Protein AF-A0A1F2VIC3-F1 (afdb_monomer)

Sequence (214 aa):
MLVESGLTPMQALQAGTLWGAEMLTARRKQPAKPMVGLVAEGGYADLVILSANPLEDIGNTRKIERVMKGGRFVELGYTPYYASTPPGIVRPTPYIQEPEISAILPNRVTEGSPEFEMVVDGEGFLPDSVVRVDGVAVPTTFVDIRTLRAKIPARVVAQAIPDRFVLSTNPEQRVGVYGDRTVKITVFTGPPDGGLSNSVSLKVMAKWLSNDKK

Foldseek 3Di:
DVVVVPDQLVVVLCVVAVVVQQVVQVPDPDRDRRQTRDDDPNHFPWDWDFPDDCRVPVVSSVRTPWTDGRRATDDDDDDVPPDPPDDDPPPPPPAQDAKAWPDKPPLEDEQQDAWDKMKTFTARDDQQKFKAKLNHTFDWGDPDRGIIIGTDGNVSSNPFDQCPDDDQRDPDDPDDDDAKGWIWIWMADDPPHHGIYGIRIRIYHYPVVVPPDD

Structure (mmCIF, N/CA/C/O backbone):
data_AF-A0A1F2VIC3-F1
#
_entry.id   AF-A0A1F2VIC3-F1
#
loop_
_atom_site.group_PDB
_atom_site.id
_atom_site.type_symbol
_atom_site.label_atom_id
_atom_site.label_alt_id
_atom_site.label_comp_id
_atom_site.label_asym_id
_atom_site.label_entity_id
_atom_site.label_seq_id
_atom_site.pdbx_PDB_ins_code
_atom_site.Cartn_x
_atom_site.Cartn_y
_atom_site.Cartn_z
_atom_site.occupancy
_atom_site.B_iso_or_equiv
_atom_site.auth_seq_id
_atom_site.auth_comp_id
_atom_site.auth_asym_id
_atom_site.auth_atom_id
_atom_site.pdbx_PDB_model_num
ATOM 1 N N . MET A 1 1 ? 19.925 -11.711 -27.085 1.00 63.78 1 MET A N 1
ATOM 2 C CA . MET A 1 1 ? 20.081 -10.711 -28.170 1.00 63.78 1 MET A CA 1
ATOM 3 C C . MET A 1 1 ? 21.333 -9.822 -28.072 1.00 63.78 1 MET A C 1
ATOM 5 O O . MET A 1 1 ? 22.189 -9.992 -28.923 1.00 63.78 1 MET A O 1
ATOM 9 N N . LEU A 1 2 ? 21.524 -8.905 -27.104 1.00 89.50 2 LEU A N 1
ATOM 10 C CA . LEU A 1 2 ? 22.733 -8.034 -27.093 1.00 89.50 2 LEU A CA 1
ATOM 11 C C . LEU A 1 2 ? 24.021 -8.739 -26.633 1.00 89.50 2 LEU A C 1
ATOM 13 O O . LEU A 1 2 ? 25.047 -8.639 -27.298 1.00 89.50 2 LEU A O 1
ATOM 17 N N . VAL A 1 3 ? 23.963 -9.485 -25.527 1.00 92.62 3 VAL A N 1
ATOM 18 C CA . VAL A 1 3 ? 25.126 -10.240 -25.019 1.00 92.62 3 VAL A CA 1
ATOM 19 C C . VAL A 1 3 ? 25.512 -11.378 -25.966 1.00 92.62 3 VAL A C 1
ATOM 21 O O . VAL A 1 3 ? 26.688 -11.596 -26.227 1.00 92.62 3 VAL A O 1
ATOM 24 N N . GLU A 1 4 ? 24.521 -12.026 -26.585 1.00 90.12 4 GLU A N 1
ATOM 25 C CA . GLU A 1 4 ? 24.731 -12.997 -27.676 1.00 90.12 4 GLU A CA 1
ATOM 26 C C . GLU A 1 4 ? 25.449 -12.387 -28.890 1.00 90.12 4 GLU A C 1
ATOM 28 O O . GLU A 1 4 ? 26.106 -13.107 -29.632 1.00 90.12 4 GLU A O 1
ATOM 33 N N . SER A 1 5 ? 25.352 -11.066 -29.082 1.00 92.56 5 SER A N 1
ATOM 34 C CA . SER A 1 5 ? 26.051 -10.339 -30.150 1.00 92.56 5 SER A CA 1
ATOM 35 C C . SER A 1 5 ? 27.463 -9.883 -29.742 1.00 92.56 5 SER A C 1
ATOM 37 O O . SER A 1 5 ? 28.108 -9.161 -30.496 1.00 92.56 5 SER A O 1
ATOM 39 N N . GLY A 1 6 ? 27.949 -10.282 -28.558 1.00 93.38 6 GLY A N 1
ATOM 40 C CA . GLY A 1 6 ? 29.315 -10.029 -28.090 1.00 93.38 6 GLY A CA 1
ATOM 41 C C . GLY A 1 6 ? 29.481 -8.878 -27.092 1.00 93.38 6 GLY A C 1
ATOM 42 O O . GLY A 1 6 ? 30.610 -8.584 -26.705 1.00 93.38 6 GLY A O 1
ATOM 43 N N . LEU A 1 7 ? 28.400 -8.225 -26.648 1.00 95.94 7 LEU A N 1
ATOM 44 C CA . LEU A 1 7 ? 28.480 -7.214 -25.584 1.00 95.94 7 LEU A CA 1
ATOM 45 C C . LEU A 1 7 ? 28.633 -7.876 -24.210 1.00 95.94 7 LEU A C 1
ATOM 47 O O . LEU A 1 7 ? 28.029 -8.913 -23.938 1.00 95.94 7 LEU A O 1
ATOM 51 N N . THR A 1 8 ? 29.360 -7.234 -23.294 1.00 97.38 8 THR A N 1
ATOM 52 C CA . THR A 1 8 ? 29.333 -7.656 -21.886 1.00 97.38 8 THR A CA 1
ATOM 53 C C . THR A 1 8 ? 27.956 -7.379 -21.266 1.00 97.38 8 THR A C 1
ATOM 55 O O . THR A 1 8 ? 27.245 -6.475 -21.722 1.00 97.38 8 THR A O 1
ATOM 58 N N . PRO A 1 9 ? 27.561 -8.086 -20.191 1.00 96.12 9 PRO A N 1
ATOM 59 C CA . PRO A 1 9 ? 26.316 -7.791 -19.482 1.00 96.12 9 PRO A CA 1
ATOM 60 C C . PRO A 1 9 ? 26.196 -6.321 -19.051 1.00 96.12 9 PRO A C 1
ATOM 62 O O . PRO A 1 9 ? 25.148 -5.708 -19.239 1.00 96.12 9 PRO A O 1
ATOM 65 N N . MET A 1 10 ? 27.286 -5.712 -18.566 1.00 96.31 10 MET A N 1
ATOM 66 C CA . MET A 1 10 ? 27.300 -4.290 -18.201 1.00 96.31 10 MET A CA 1
ATOM 67 C C . MET A 1 10 ? 27.066 -3.379 -19.413 1.00 96.31 10 MET A C 1
ATOM 69 O O . MET A 1 10 ? 26.263 -2.453 -19.337 1.00 96.31 10 MET A O 1
ATOM 73 N N . GLN A 1 11 ? 27.713 -3.653 -20.549 1.00 95.81 11 GLN A N 1
ATOM 74 C CA . GLN A 1 11 ? 27.495 -2.881 -21.777 1.00 95.81 11 GLN A CA 1
ATOM 75 C C . GLN A 1 11 ? 26.058 -3.020 -22.284 1.00 95.81 11 GLN A C 1
ATOM 77 O O . GLN A 1 11 ? 25.471 -2.041 -22.732 1.00 95.81 11 GLN A O 1
ATOM 82 N N . ALA A 1 12 ? 25.464 -4.211 -22.179 1.00 95.88 12 ALA A N 1
ATOM 83 C CA . ALA A 1 12 ? 24.065 -4.419 -22.534 1.00 95.88 12 ALA A CA 1
ATOM 84 C C . ALA A 1 12 ? 23.117 -3.593 -21.642 1.00 95.88 12 ALA A C 1
ATOM 86 O O . ALA A 1 12 ? 22.161 -3.007 -22.149 1.00 95.88 12 ALA A O 1
ATOM 87 N N . LEU A 1 13 ? 23.408 -3.484 -20.339 1.00 94.69 13 LEU A N 1
ATOM 88 C CA . LEU A 1 13 ? 22.662 -2.611 -19.425 1.00 94.69 13 LEU A CA 1
ATOM 89 C C . LEU A 1 13 ? 22.830 -1.129 -19.789 1.00 94.69 13 LEU A C 1
ATOM 91 O O . LEU A 1 13 ? 21.838 -0.404 -19.850 1.00 94.69 13 LEU A O 1
ATOM 95 N N . GLN A 1 14 ? 24.054 -0.681 -20.087 1.00 95.00 14 GLN A N 1
ATOM 96 C CA . GLN A 1 14 ? 24.326 0.701 -20.502 1.00 95.00 14 GLN A CA 1
ATOM 97 C C . GLN A 1 14 ? 23.633 1.049 -21.825 1.00 95.00 14 GLN A C 1
ATOM 99 O O . GLN A 1 14 ? 23.048 2.125 -21.945 1.00 95.00 14 GLN A O 1
ATOM 104 N N . ALA A 1 15 ? 23.621 0.123 -22.787 1.00 94.12 15 ALA A N 1
ATOM 105 C CA . ALA A 1 15 ? 22.927 0.285 -24.060 1.00 94.12 15 ALA A CA 1
ATOM 106 C C . ALA A 1 15 ? 21.411 0.451 -23.883 1.00 94.12 15 ALA A C 1
ATOM 108 O O . ALA A 1 15 ? 20.795 1.266 -24.566 1.00 94.12 15 ALA A O 1
ATOM 109 N N . GLY A 1 16 ? 20.817 -0.297 -22.948 1.00 91.06 16 GLY A N 1
ATOM 110 C CA . GLY A 1 16 ? 19.388 -0.229 -22.636 1.00 91.06 16 GLY A CA 1
ATOM 111 C C . GLY A 1 16 ? 18.970 0.958 -21.763 1.00 91.06 16 GLY A C 1
ATOM 112 O O . GLY A 1 16 ? 17.775 1.150 -21.553 1.00 91.06 16 GLY A O 1
ATOM 113 N N . THR A 1 17 ? 19.918 1.739 -21.235 1.00 93.56 17 THR A N 1
ATOM 114 C CA . THR A 1 17 ? 19.643 2.826 -20.283 1.00 93.56 17 THR A CA 1
ATOM 115 C C . THR A 1 17 ? 20.401 4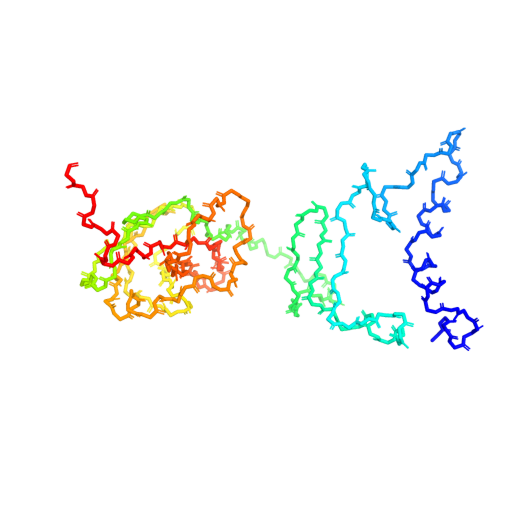.106 -20.651 1.00 93.56 17 THR A C 1
ATOM 117 O O . THR A 1 17 ? 19.846 4.992 -21.305 1.00 93.56 17 THR A O 1
ATOM 120 N N . LEU A 1 18 ? 21.671 4.200 -20.259 1.00 91.56 18 LEU A N 1
ATOM 121 C CA . LEU A 1 18 ? 22.489 5.405 -20.332 1.00 91.56 18 LEU A CA 1
ATOM 122 C C . LEU A 1 18 ? 22.742 5.883 -21.766 1.00 91.56 18 LEU A C 1
ATOM 124 O O . LEU A 1 18 ? 22.509 7.052 -22.053 1.00 91.56 18 LEU A O 1
ATOM 128 N N . TRP A 1 19 ? 23.175 5.008 -22.679 1.00 92.38 19 TRP A N 1
ATOM 129 C CA . TRP A 1 19 ? 23.586 5.435 -24.027 1.00 92.38 19 TRP A CA 1
ATOM 130 C C . TRP A 1 19 ? 22.431 6.049 -24.823 1.00 92.38 19 TRP A C 1
ATOM 132 O O . TRP A 1 19 ? 22.609 7.051 -25.517 1.00 92.38 19 TRP A O 1
ATOM 142 N N . GLY A 1 20 ? 21.226 5.487 -24.689 1.00 88.88 20 GLY A N 1
ATOM 143 C CA . GLY A 1 20 ? 20.022 6.059 -25.291 1.00 88.88 20 GLY A CA 1
ATOM 144 C C . GLY A 1 20 ? 19.684 7.431 -24.702 1.00 88.88 20 GLY A C 1
ATOM 145 O O . GLY A 1 20 ? 19.385 8.369 -25.441 1.00 88.88 20 GLY A O 1
ATOM 146 N N . ALA A 1 21 ? 19.786 7.575 -23.379 1.00 89.06 21 ALA A N 1
ATOM 147 C CA . ALA A 1 21 ? 19.533 8.841 -22.701 1.00 89.06 21 ALA A CA 1
ATOM 148 C C . ALA A 1 21 ? 20.555 9.927 -23.078 1.00 89.06 21 ALA A C 1
ATOM 150 O O . ALA A 1 21 ? 20.170 11.069 -23.336 1.00 89.06 21 ALA A O 1
ATOM 151 N N . GLU A 1 22 ? 21.836 9.571 -23.172 1.00 89.38 22 GLU A N 1
ATOM 152 C CA . GLU A 1 22 ? 22.908 10.456 -23.633 1.00 89.38 22 GLU A CA 1
ATOM 153 C C . GLU A 1 22 ? 22.685 10.899 -25.078 1.00 89.38 22 GLU A C 1
ATOM 155 O O . GLU A 1 22 ? 22.787 12.087 -25.380 1.00 89.38 22 GLU A O 1
ATOM 160 N N . MET A 1 23 ? 22.306 9.986 -25.977 1.00 88.06 23 MET A N 1
ATOM 161 C CA . MET A 1 23 ? 22.025 10.332 -27.373 1.00 88.06 23 MET A CA 1
ATOM 162 C C . MET A 1 23 ? 20.897 11.371 -27.495 1.00 88.06 23 MET A C 1
ATOM 164 O O . MET A 1 23 ? 20.966 12.267 -28.342 1.00 88.06 23 MET A O 1
ATOM 168 N N . LEU A 1 24 ? 19.875 11.289 -26.636 1.00 85.94 24 LEU A N 1
ATOM 169 C CA . LEU A 1 24 ? 18.763 12.242 -26.616 1.00 85.94 24 LEU A CA 1
ATOM 170 C C . LEU A 1 24 ? 19.179 13.636 -26.123 1.00 85.94 24 LEU A C 1
ATOM 172 O O . LEU A 1 24 ? 18.610 14.637 -26.570 1.00 85.94 24 LEU A O 1
ATOM 176 N N . THR A 1 25 ? 20.167 13.738 -25.231 1.00 81.56 25 THR A N 1
ATOM 177 C CA . THR A 1 25 ? 20.674 15.033 -24.748 1.00 81.56 25 THR A CA 1
ATOM 178 C C . THR A 1 25 ? 21.848 15.573 -25.569 1.00 81.56 25 THR A C 1
ATOM 180 O O . THR A 1 25 ? 22.063 16.787 -25.576 1.00 81.56 25 THR A O 1
ATOM 183 N N . ALA A 1 26 ? 22.541 14.725 -26.336 1.00 77.88 26 ALA A N 1
ATOM 184 C CA . ALA A 1 26 ? 23.751 15.059 -27.091 1.00 77.88 26 ALA A CA 1
ATOM 185 C C . ALA A 1 26 ? 23.560 16.116 -28.194 1.00 77.88 26 ALA A C 1
ATOM 187 O O . ALA A 1 26 ? 24.512 16.804 -28.550 1.00 77.88 26 ALA A O 1
ATOM 188 N N . ARG A 1 27 ? 22.347 16.281 -28.744 1.00 73.19 27 ARG A N 1
ATOM 189 C CA . ARG A 1 27 ? 22.066 17.281 -29.800 1.00 73.19 27 ARG A CA 1
ATOM 190 C C . ARG A 1 27 ? 21.686 18.672 -29.274 1.00 73.19 27 ARG A C 1
ATOM 192 O O . ARG A 1 27 ? 21.376 19.560 -30.068 1.00 73.19 27 ARG A O 1
ATOM 199 N N . ARG A 1 28 ? 21.658 18.883 -27.955 1.00 76.88 28 ARG A N 1
ATOM 200 C CA . ARG A 1 28 ? 21.335 20.196 -27.370 1.00 76.88 28 ARG A CA 1
ATOM 201 C C . ARG A 1 28 ? 22.525 21.155 -27.497 1.00 76.88 28 ARG A C 1
ATOM 203 O O . ARG A 1 28 ? 23.672 20.737 -27.420 1.00 76.88 28 ARG A O 1
ATOM 210 N N . LYS A 1 29 ? 22.244 22.463 -27.626 1.00 71.25 29 LYS A N 1
ATOM 211 C CA . LYS A 1 29 ? 23.264 23.539 -27.693 1.00 71.25 29 LYS A CA 1
ATOM 212 C C . LYS A 1 29 ? 24.254 23.519 -26.518 1.00 71.25 29 LYS A C 1
ATOM 214 O O . LYS A 1 29 ? 25.382 23.967 -26.675 1.00 71.25 29 LYS A O 1
ATOM 219 N N . GLN A 1 30 ? 23.820 23.022 -25.362 1.00 70.81 30 GLN A N 1
ATOM 220 C CA . GLN A 1 30 ? 24.664 22.712 -24.214 1.00 70.81 30 GLN A CA 1
ATOM 221 C C . GLN A 1 30 ? 24.384 21.255 -23.826 1.00 70.81 30 GLN A C 1
ATOM 223 O O . GLN A 1 30 ? 23.229 20.944 -23.506 1.00 70.81 30 GLN A O 1
ATOM 228 N N . PRO A 1 31 ? 25.382 20.357 -23.892 1.00 67.44 31 PRO A N 1
ATOM 229 C CA . PRO A 1 31 ? 25.203 18.984 -23.455 1.00 67.44 31 PRO A CA 1
ATOM 230 C C . PRO A 1 31 ? 24.914 18.985 -21.954 1.00 67.44 31 PRO A C 1
ATOM 232 O O . PRO A 1 31 ? 25.750 19.369 -21.139 1.00 67.44 31 PRO A O 1
ATOM 235 N N . ALA A 1 32 ? 23.691 18.599 -21.602 1.00 75.62 32 ALA A N 1
ATOM 236 C CA . ALA A 1 32 ? 23.258 18.452 -20.223 1.00 75.62 32 ALA A CA 1
ATOM 237 C C . ALA A 1 32 ? 23.345 16.979 -19.818 1.00 75.62 32 ALA A C 1
ATOM 239 O O . ALA A 1 32 ? 23.067 16.088 -20.630 1.00 75.62 32 ALA A O 1
ATOM 240 N N . LYS A 1 33 ? 23.687 16.736 -18.547 1.00 81.94 33 LYS A N 1
ATOM 241 C CA . LYS A 1 33 ? 23.614 15.407 -17.932 1.00 81.94 33 LYS A CA 1
ATOM 242 C C . LYS A 1 33 ? 22.212 14.819 -18.175 1.00 81.94 33 LYS A C 1
ATOM 244 O O . LYS A 1 33 ? 21.229 15.531 -17.942 1.00 81.94 33 LYS A O 1
ATOM 249 N N . PRO A 1 34 ? 22.091 13.569 -18.658 1.00 86.00 34 PRO A N 1
ATOM 250 C CA . PRO A 1 34 ? 20.785 12.957 -18.834 1.00 86.00 34 PRO A CA 1
ATOM 251 C C . PRO A 1 34 ? 20.053 12.869 -17.491 1.00 86.00 34 PRO A C 1
ATOM 253 O O . PRO A 1 34 ? 20.660 12.659 -16.444 1.00 86.00 34 PRO A O 1
ATOM 256 N N . MET A 1 35 ? 18.737 13.066 -17.516 1.00 88.69 35 MET A N 1
ATOM 257 C CA . MET A 1 35 ? 17.899 12.948 -16.316 1.00 88.69 35 MET A CA 1
ATOM 258 C C . MET A 1 35 ? 17.343 11.531 -16.134 1.00 88.69 35 MET A C 1
ATOM 260 O O . MET A 1 35 ? 16.748 11.246 -15.106 1.00 88.69 35 MET A O 1
ATOM 264 N N . VAL A 1 36 ? 17.514 10.645 -17.117 1.00 90.94 36 VAL A N 1
ATOM 265 C CA . VAL A 1 36 ? 17.012 9.260 -17.121 1.00 90.94 36 VAL A CA 1
ATOM 266 C C . VAL A 1 36 ? 18.113 8.303 -17.554 1.00 90.94 36 VAL A C 1
ATOM 268 O O . VAL A 1 36 ? 19.081 8.723 -18.180 1.00 90.94 36 VAL A O 1
ATOM 271 N N . GLY A 1 37 ? 17.957 7.014 -17.254 1.00 90.00 37 GLY A N 1
ATOM 272 C CA . GLY A 1 37 ? 18.913 5.988 -17.681 1.00 90.00 37 GLY A CA 1
ATOM 273 C C . GLY A 1 37 ? 20.213 5.958 -16.871 1.00 90.00 37 GLY A C 1
ATOM 274 O O . GLY A 1 37 ? 21.135 5.239 -17.241 1.00 90.00 37 GLY A O 1
ATOM 275 N N . LEU A 1 38 ? 20.287 6.699 -15.761 1.00 90.81 38 LEU A N 1
ATOM 276 C CA . LEU A 1 38 ? 21.353 6.589 -14.768 1.00 90.81 38 LEU A CA 1
ATOM 277 C C . LEU A 1 38 ? 20.838 6.815 -13.350 1.00 90.81 38 LEU A C 1
ATOM 279 O O . LEU A 1 38 ? 19.845 7.505 -13.136 1.00 90.81 38 LEU A O 1
ATOM 283 N N . VAL A 1 39 ? 21.589 6.291 -12.384 1.00 91.75 39 VAL A N 1
ATOM 284 C CA . VAL A 1 39 ? 21.377 6.535 -10.956 1.00 91.75 39 VAL A CA 1
ATOM 285 C C . VAL A 1 39 ? 22.390 7.573 -10.493 1.00 91.75 39 VAL A C 1
ATOM 287 O O . VAL A 1 39 ? 23.554 7.258 -10.260 1.00 91.75 39 VAL A O 1
ATOM 290 N N . ALA A 1 40 ? 21.967 8.831 -10.406 1.00 88.94 40 ALA A N 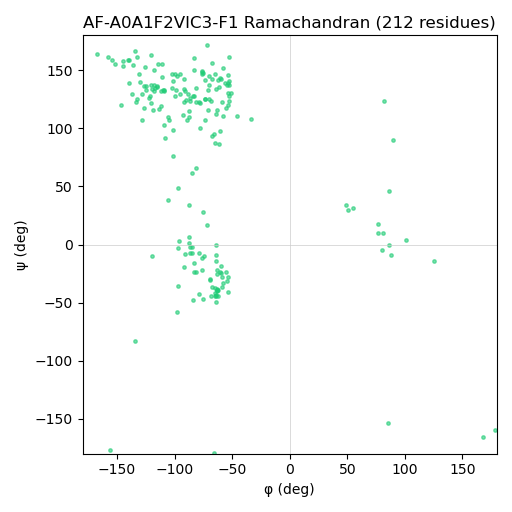1
ATOM 291 C CA . ALA A 1 40 ? 22.793 9.909 -9.881 1.00 88.94 40 ALA A CA 1
ATOM 292 C C . ALA A 1 40 ? 21.933 11.078 -9.395 1.00 88.94 40 ALA A C 1
ATOM 294 O O . ALA A 1 40 ? 20.791 11.245 -9.821 1.00 88.94 40 ALA A O 1
ATOM 295 N N . GLU A 1 41 ? 22.516 11.934 -8.558 1.00 87.75 41 GLU A N 1
ATOM 296 C CA . GLU A 1 41 ? 21.862 13.156 -8.091 1.00 87.75 41 GLU A CA 1
ATOM 297 C C . GLU A 1 41 ? 21.410 14.045 -9.265 1.00 87.75 41 GLU A C 1
ATOM 299 O O . GLU A 1 41 ? 22.113 14.173 -10.280 1.00 87.75 41 GLU A O 1
ATOM 304 N N . GLY A 1 42 ? 20.213 14.622 -9.128 1.00 86.81 42 GLY A N 1
ATOM 305 C CA . GLY A 1 42 ? 19.548 15.434 -10.150 1.00 86.81 42 GLY A CA 1
ATOM 306 C C . GLY A 1 42 ? 18.840 14.639 -11.257 1.00 86.81 42 GLY A C 1
ATOM 307 O O . GLY A 1 42 ? 18.182 15.247 -12.099 1.00 86.81 42 GLY A O 1
ATOM 308 N N . GLY A 1 43 ? 18.957 13.305 -11.271 1.00 87.69 43 GLY A N 1
ATOM 309 C CA . GLY A 1 43 ? 18.194 12.425 -12.160 1.00 87.69 43 GLY A CA 1
ATOM 310 C C . GLY A 1 43 ? 16.797 12.100 -11.621 1.00 87.69 43 GLY A C 1
ATOM 311 O O . GLY A 1 43 ? 16.530 12.219 -10.425 1.00 87.69 43 GLY A O 1
ATOM 312 N N . TYR A 1 44 ? 15.899 11.666 -12.504 1.00 89.12 44 TYR A N 1
ATOM 313 C CA . TYR A 1 44 ? 14.610 11.110 -12.114 1.00 89.12 44 TYR A CA 1
ATOM 314 C C . TYR A 1 44 ? 14.789 9.777 -11.387 1.00 89.12 44 TYR A C 1
ATOM 316 O O . TYR A 1 44 ? 15.637 8.956 -11.739 1.00 89.12 44 TYR A O 1
ATOM 324 N N . ALA A 1 45 ? 13.946 9.555 -10.378 1.00 92.31 45 ALA A N 1
ATOM 325 C CA . ALA A 1 45 ? 13.920 8.330 -9.591 1.00 92.31 45 ALA A CA 1
ATOM 326 C C . ALA A 1 45 ? 13.134 7.221 -10.316 1.00 92.31 45 ALA A C 1
ATOM 328 O O . ALA A 1 45 ? 12.065 6.798 -9.867 1.00 92.31 45 ALA A O 1
ATOM 329 N N . ASP A 1 46 ? 13.679 6.784 -11.452 1.00 92.88 46 ASP A N 1
ATOM 330 C CA . ASP A 1 46 ? 13.203 5.652 -12.244 1.00 92.88 46 ASP A CA 1
ATOM 331 C C . ASP A 1 46 ? 14.156 4.470 -12.025 1.00 92.88 46 ASP A C 1
ATOM 333 O O . ASP A 1 46 ? 15.297 4.485 -12.489 1.00 92.88 46 ASP A O 1
ATOM 337 N N . LEU A 1 47 ? 13.711 3.455 -11.283 1.00 92.81 47 LEU A N 1
ATOM 338 C CA . LEU A 1 47 ? 14.544 2.326 -10.861 1.00 92.81 47 LEU A 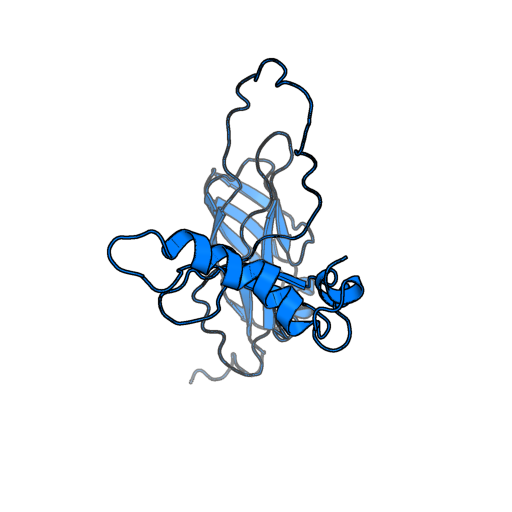CA 1
ATOM 339 C C . LEU A 1 47 ? 13.853 0.994 -11.149 1.00 92.81 47 LEU A C 1
ATOM 341 O O . LEU A 1 47 ? 12.640 0.859 -11.009 1.00 92.81 47 LEU A O 1
ATOM 345 N N . VAL A 1 48 ? 14.649 -0.023 -11.472 1.00 92.50 48 VAL A N 1
ATOM 346 C CA . VAL A 1 48 ? 14.211 -1.421 -11.545 1.00 92.50 48 VAL A CA 1
ATOM 347 C C . VAL A 1 48 ? 15.056 -2.214 -10.557 1.00 92.50 48 VAL A C 1
ATOM 349 O O . VAL A 1 48 ? 16.282 -2.203 -10.640 1.00 92.50 48 VAL A O 1
ATOM 352 N N . ILE A 1 49 ? 14.404 -2.874 -9.606 1.00 90.50 49 ILE A N 1
ATOM 353 C CA . ILE A 1 49 ? 15.049 -3.686 -8.574 1.00 90.50 49 ILE A CA 1
ATOM 354 C C . ILE A 1 49 ? 14.945 -5.144 -9.004 1.00 90.50 49 ILE A C 1
ATOM 356 O O . ILE A 1 49 ? 13.856 -5.621 -9.327 1.00 90.50 49 ILE A O 1
ATOM 360 N N . LEU A 1 50 ? 16.078 -5.843 -9.017 1.00 88.69 50 LEU A N 1
ATOM 361 C CA . LEU A 1 50 ? 16.182 -7.234 -9.444 1.00 88.69 50 LEU A CA 1
ATOM 362 C C . LEU A 1 50 ? 16.493 -8.128 -8.245 1.00 88.69 50 LEU A C 1
ATOM 364 O O . LEU A 1 50 ? 17.284 -7.751 -7.384 1.00 88.69 50 LEU A O 1
ATOM 368 N N . SER A 1 51 ? 15.935 -9.336 -8.233 1.00 89.00 51 SER A N 1
ATOM 369 C CA . SER A 1 51 ? 16.218 -10.338 -7.197 1.00 89.00 51 SER A CA 1
ATOM 370 C C . SER A 1 51 ? 17.476 -11.172 -7.475 1.00 89.00 51 SER A C 1
ATOM 372 O O . SER A 1 51 ? 17.846 -12.026 -6.672 1.00 89.00 51 SER A O 1
ATOM 374 N N . ALA A 1 52 ? 18.145 -10.945 -8.609 1.00 87.56 52 ALA A N 1
ATOM 375 C CA . ALA A 1 52 ? 19.378 -11.627 -8.989 1.00 87.56 52 ALA A CA 1
ATOM 376 C C . ALA A 1 52 ? 20.329 -10.692 -9.752 1.00 87.56 52 ALA A C 1
ATOM 378 O O . ALA A 1 52 ? 19.892 -9.752 -10.417 1.00 87.56 52 ALA A O 1
ATOM 379 N N . ASN A 1 53 ? 21.631 -10.977 -9.676 1.00 93.88 53 ASN A N 1
ATOM 380 C CA . ASN A 1 53 ? 22.686 -10.148 -10.256 1.00 93.88 53 ASN A CA 1
ATOM 381 C C . ASN A 1 53 ? 22.696 -10.224 -11.802 1.00 93.88 53 ASN A C 1
ATOM 383 O O . ASN A 1 53 ? 22.991 -11.287 -12.354 1.00 93.88 53 ASN A O 1
ATOM 387 N N . PRO A 1 54 ? 22.432 -9.123 -12.531 1.00 96.31 54 PRO A N 1
ATOM 388 C CA . PRO A 1 54 ? 22.431 -9.119 -13.995 1.00 96.31 54 PRO A CA 1
ATOM 389 C C . PRO A 1 54 ? 23.832 -9.170 -14.625 1.00 96.31 54 PRO A C 1
ATOM 391 O O . PRO A 1 54 ? 23.935 -9.336 -15.837 1.00 96.31 54 PRO A O 1
ATOM 394 N N . LEU A 1 55 ? 24.906 -9.012 -13.839 1.00 96.44 55 LEU A N 1
ATOM 395 C CA . LEU A 1 55 ? 26.284 -9.087 -14.338 1.00 96.44 55 LEU A CA 1
ATOM 396 C C . LEU A 1 55 ? 26.815 -10.519 -14.435 1.00 96.44 55 LEU A C 1
ATOM 398 O O . LEU A 1 55 ? 27.719 -10.770 -15.226 1.00 96.44 55 LEU A O 1
ATOM 402 N N . GLU A 1 56 ? 26.248 -11.441 -13.656 1.00 95.00 56 GLU A N 1
ATOM 403 C CA . GLU A 1 56 ? 26.536 -12.878 -13.752 1.00 95.00 56 GLU A CA 1
ATOM 404 C C . GLU A 1 56 ? 25.787 -13.515 -14.926 1.00 95.00 56 GLU A C 1
ATOM 406 O O . GLU A 1 56 ? 26.361 -14.287 -15.688 1.00 95.00 56 GLU A O 1
ATOM 411 N N . ASP A 1 57 ? 24.515 -13.150 -15.098 1.00 93.06 57 ASP A N 1
ATOM 412 C CA . ASP A 1 57 ? 23.684 -13.558 -16.228 1.00 93.06 57 ASP A CA 1
ATOM 413 C C . ASP A 1 57 ? 22.717 -12.425 -16.580 1.00 93.06 57 ASP A C 1
ATOM 415 O O . ASP A 1 57 ? 21.872 -12.028 -15.772 1.00 93.06 57 ASP A O 1
ATOM 419 N N . ILE A 1 58 ? 22.802 -11.924 -17.815 1.00 94.31 58 ILE A N 1
ATOM 420 C CA . ILE A 1 58 ? 21.944 -10.834 -18.290 1.00 94.31 58 ILE A CA 1
ATOM 421 C C . ILE A 1 58 ? 20.458 -11.225 -18.308 1.00 94.31 58 ILE A C 1
ATOM 423 O O . ILE A 1 58 ? 19.588 -10.355 -18.228 1.00 94.31 58 ILE A O 1
ATOM 427 N N . GLY A 1 59 ? 20.137 -12.522 -18.351 1.00 91.44 59 GLY A N 1
ATOM 428 C CA . GLY A 1 59 ? 18.777 -13.039 -18.210 1.00 91.44 59 GLY A CA 1
ATOM 429 C C . GLY A 1 59 ? 18.127 -12.686 -16.867 1.00 91.44 59 GLY A C 1
ATOM 430 O O . GLY A 1 59 ? 16.899 -12.574 -16.793 1.00 91.44 59 GLY A O 1
ATOM 431 N N . ASN A 1 60 ? 18.924 -12.406 -15.827 1.00 92.50 60 ASN A N 1
ATOM 432 C CA . ASN A 1 60 ? 18.432 -11.975 -14.516 1.00 92.50 60 ASN A CA 1
ATOM 433 C C . ASN A 1 60 ? 17.718 -10.613 -14.552 1.00 92.50 60 ASN A C 1
ATOM 435 O O . ASN A 1 60 ? 16.953 -10.315 -13.640 1.00 92.50 60 ASN A O 1
ATOM 439 N N . THR A 1 61 ? 17.853 -9.830 -15.629 1.00 92.31 61 THR A N 1
ATOM 440 C CA . THR A 1 61 ? 17.057 -8.604 -15.850 1.00 92.31 61 THR A CA 1
ATOM 441 C C . THR A 1 61 ? 15.544 -8.846 -15.902 1.00 92.31 61 THR A C 1
ATOM 443 O O . THR A 1 61 ? 14.771 -7.917 -15.690 1.00 92.31 61 THR A O 1
ATOM 446 N N . ARG A 1 62 ? 15.099 -10.089 -16.134 1.00 87.31 62 ARG A N 1
ATOM 447 C CA . ARG A 1 62 ? 13.679 -10.483 -16.078 1.00 87.31 62 ARG A CA 1
ATOM 448 C C . ARG A 1 62 ? 13.184 -10.796 -14.668 1.00 87.31 62 ARG A C 1
ATOM 450 O O . ARG A 1 62 ? 11.977 -10.855 -14.452 1.00 87.31 62 ARG A O 1
ATOM 457 N N . LYS A 1 63 ? 14.088 -11.012 -13.711 1.00 84.12 63 LYS A N 1
ATOM 458 C CA . LYS A 1 63 ? 13.761 -11.333 -12.315 1.00 84.12 63 LYS A CA 1
ATOM 459 C C . LYS A 1 63 ? 13.519 -10.045 -11.531 1.00 84.12 63 LYS A C 1
ATOM 461 O O . LYS A 1 63 ? 14.257 -9.702 -10.611 1.00 84.12 63 LYS A O 1
ATOM 466 N N . ILE A 1 64 ? 12.508 -9.305 -11.968 1.00 85.56 64 ILE A N 1
ATOM 467 C CA . ILE A 1 64 ? 12.158 -8.000 -11.420 1.00 85.56 64 ILE A CA 1
ATOM 468 C C . ILE A 1 64 ? 11.410 -8.209 -10.104 1.00 85.56 64 ILE A C 1
ATOM 470 O O . ILE A 1 64 ? 10.372 -8.864 -10.073 1.00 85.56 64 ILE A O 1
ATOM 474 N N . GLU A 1 65 ? 11.943 -7.648 -9.023 1.00 81.38 65 GLU A N 1
ATOM 475 C CA . GLU A 1 65 ? 11.288 -7.620 -7.716 1.00 81.38 65 GLU A CA 1
ATOM 476 C C . GLU A 1 65 ? 10.314 -6.442 -7.632 1.00 81.38 65 GLU A C 1
ATOM 478 O O . GLU A 1 65 ? 9.175 -6.609 -7.206 1.00 81.38 65 GLU A O 1
ATOM 483 N N . ARG A 1 66 ? 10.762 -5.247 -8.041 1.00 81.69 66 ARG A N 1
ATOM 484 C CA . ARG A 1 66 ? 10.002 -3.990 -7.961 1.00 81.69 66 ARG A CA 1
ATOM 485 C C . ARG A 1 66 ? 10.426 -3.009 -9.050 1.00 81.69 66 ARG A C 1
ATOM 487 O O . ARG A 1 66 ? 11.564 -3.035 -9.514 1.00 81.69 66 ARG A O 1
ATOM 494 N N . VAL A 1 67 ? 9.522 -2.099 -9.405 1.00 84.31 67 VAL A N 1
ATOM 495 C CA . VAL A 1 67 ? 9.794 -0.967 -10.303 1.00 84.31 67 VAL A CA 1
ATOM 496 C C . VAL A 1 67 ? 9.402 0.323 -9.598 1.00 84.31 67 VAL A C 1
ATOM 498 O O . VAL A 1 67 ? 8.357 0.387 -8.962 1.00 84.31 67 VAL A O 1
ATOM 501 N N . MET A 1 68 ? 10.236 1.348 -9.704 1.00 83.81 68 MET A N 1
ATOM 502 C CA . MET A 1 68 ? 9.957 2.709 -9.263 1.00 83.81 68 MET A CA 1
ATOM 503 C C . MET A 1 68 ? 9.936 3.627 -10.482 1.00 83.81 68 MET A C 1
ATOM 505 O O . MET A 1 68 ? 10.810 3.523 -11.340 1.00 83.81 68 MET A O 1
ATOM 509 N N . LYS A 1 69 ? 8.960 4.532 -10.545 1.00 83.75 69 LYS A N 1
ATOM 510 C CA . LYS A 1 69 ? 8.871 5.579 -11.563 1.00 83.75 69 LYS A CA 1
ATOM 511 C C . LYS A 1 69 ? 8.578 6.917 -10.898 1.00 83.75 69 LYS A C 1
ATOM 513 O O . LYS A 1 69 ? 7.616 7.032 -10.139 1.00 83.75 69 LYS A O 1
ATOM 518 N N . GLY A 1 70 ? 9.406 7.923 -11.160 1.00 82.00 70 GLY A N 1
ATOM 519 C CA . GLY A 1 70 ? 9.275 9.259 -10.583 1.00 82.00 70 GLY A CA 1
ATOM 520 C C . GLY A 1 70 ? 9.239 9.263 -9.050 1.00 82.00 70 GLY A C 1
ATOM 521 O O . GLY A 1 70 ? 8.545 10.089 -8.464 1.00 82.00 70 GLY A O 1
ATOM 522 N N . GLY A 1 71 ? 9.925 8.318 -8.398 1.00 83.00 71 GLY A N 1
ATOM 523 C CA . GLY A 1 71 ? 9.958 8.192 -6.935 1.00 83.00 71 GLY A CA 1
ATOM 524 C C . GLY A 1 71 ? 8.819 7.375 -6.315 1.00 83.00 71 GLY A C 1
ATOM 525 O O . GLY A 1 71 ? 8.799 7.201 -5.099 1.00 83.00 71 GLY A O 1
ATOM 526 N N . ARG A 1 72 ? 7.881 6.846 -7.113 1.00 77.44 72 ARG A N 1
ATOM 527 C CA . ARG A 1 72 ? 6.774 6.000 -6.636 1.00 77.44 72 ARG A CA 1
ATOM 528 C C . ARG A 1 72 ? 6.964 4.560 -7.094 1.00 77.44 72 ARG A C 1
ATOM 530 O O . ARG A 1 72 ? 7.258 4.324 -8.265 1.00 77.44 72 ARG A O 1
ATOM 537 N N . PHE A 1 73 ? 6.800 3.597 -6.189 1.00 80.12 73 PHE A N 1
ATOM 538 C CA . PHE A 1 73 ? 6.801 2.183 -6.562 1.00 80.12 73 PHE A CA 1
ATOM 539 C C . PHE A 1 73 ? 5.534 1.830 -7.347 1.00 80.12 73 PHE A C 1
ATOM 541 O O . PHE A 1 73 ? 4.440 2.266 -7.003 1.00 80.12 73 PHE A O 1
ATOM 548 N N . VAL A 1 74 ? 5.710 1.047 -8.406 1.00 76.81 74 VAL A N 1
ATOM 549 C CA . VAL A 1 74 ? 4.655 0.541 -9.283 1.00 76.81 74 VAL A CA 1
ATOM 550 C C . VAL A 1 74 ? 4.323 -0.886 -8.863 1.00 76.81 74 VAL A C 1
ATOM 552 O O . VAL A 1 74 ? 5.227 -1.705 -8.679 1.00 76.81 74 VAL A O 1
ATOM 555 N N . GLU A 1 75 ? 3.034 -1.194 -8.736 1.00 74.56 75 GLU A N 1
ATOM 556 C CA . GLU A 1 75 ? 2.578 -2.564 -8.510 1.00 74.56 75 GLU A CA 1
ATOM 557 C C . GLU A 1 75 ? 2.833 -3.424 -9.753 1.00 74.56 75 GLU A C 1
ATOM 559 O O . GLU A 1 75 ? 2.405 -3.103 -10.863 1.00 74.56 75 GLU A O 1
ATOM 564 N N . LEU A 1 76 ? 3.566 -4.524 -9.571 1.00 64.50 76 LEU A N 1
ATOM 565 C CA . LEU A 1 76 ? 3.864 -5.473 -10.638 1.00 64.50 76 LEU A CA 1
ATOM 566 C C . LEU A 1 76 ? 2.759 -6.527 -10.690 1.00 64.50 76 LEU A C 1
ATOM 568 O O . LEU A 1 76 ? 2.674 -7.398 -9.829 1.00 64.50 76 LEU A O 1
ATOM 572 N N . GLY A 1 77 ? 1.910 -6.442 -11.710 1.00 57.91 77 GLY A N 1
ATOM 573 C CA . GLY A 1 77 ? 0.800 -7.362 -11.919 1.00 57.91 77 GLY A CA 1
ATOM 574 C C . GLY A 1 77 ? 0.190 -7.213 -13.307 1.00 57.91 77 GLY A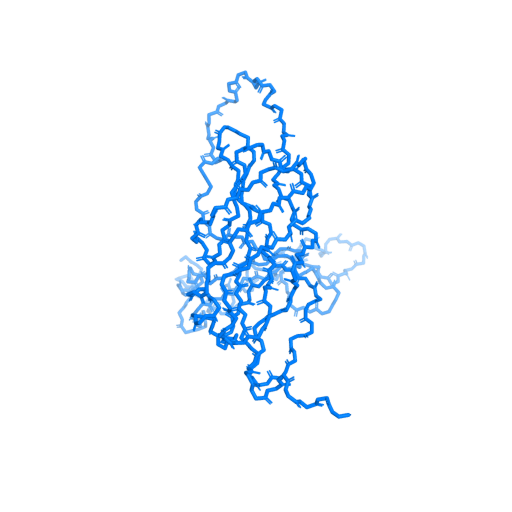 C 1
ATOM 575 O O . GLY A 1 77 ? 0.429 -6.235 -14.016 1.00 57.91 77 GLY A O 1
ATOM 576 N N . TYR A 1 78 ? -0.595 -8.208 -13.710 1.00 43.12 78 TYR A N 1
ATOM 577 C CA . TYR A 1 78 ? -1.393 -8.136 -14.927 1.00 43.12 78 TYR A CA 1
ATOM 578 C C . TYR A 1 78 ? -2.575 -7.197 -14.671 1.00 43.12 78 TYR A C 1
ATOM 580 O O . TYR A 1 78 ? -3.505 -7.562 -13.953 1.00 43.12 78 TYR A O 1
ATOM 588 N N . THR A 1 79 ? -2.560 -5.990 -15.236 1.00 41.50 79 THR A N 1
ATOM 589 C CA . THR A 1 79 ? -3.787 -5.200 -15.341 1.00 41.50 79 THR A CA 1
ATOM 590 C C . THR A 1 79 ? -4.549 -5.718 -16.567 1.00 41.50 79 THR A C 1
ATOM 592 O O . THR A 1 79 ? -3.998 -5.716 -17.669 1.00 41.50 79 THR A O 1
ATOM 595 N N . PRO A 1 80 ? -5.808 -6.175 -16.444 1.00 45.25 80 PRO A N 1
ATOM 596 C CA . PRO A 1 80 ? -6.579 -6.695 -17.582 1.00 45.25 80 PRO A CA 1
ATOM 597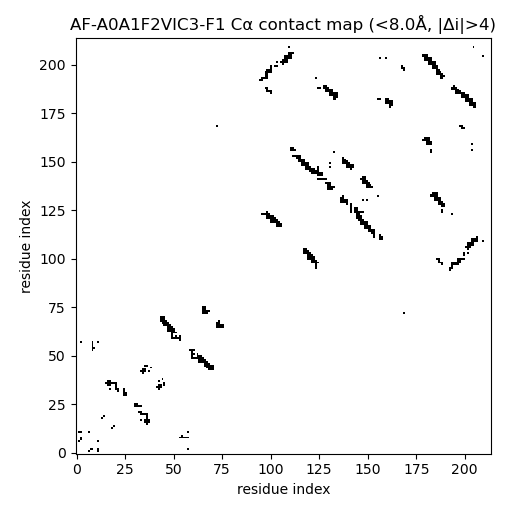 C C . PRO A 1 80 ? -6.869 -5.650 -18.678 1.00 45.25 80 PRO A C 1
ATOM 599 O O . PRO A 1 80 ? -7.512 -5.960 -19.676 1.00 45.25 80 PRO A O 1
ATOM 602 N N . TYR A 1 81 ? -6.416 -4.406 -18.503 1.00 44.25 81 TYR A N 1
ATOM 603 C CA . TYR A 1 81 ? -6.776 -3.239 -19.304 1.00 44.25 81 TYR A CA 1
ATOM 604 C C . TYR A 1 81 ? -5.675 -2.782 -20.273 1.00 44.25 81 TYR A C 1
ATOM 606 O O . TYR A 1 81 ? -5.518 -1.590 -20.521 1.00 44.25 81 TYR A O 1
ATOM 614 N N . TYR A 1 82 ? -4.950 -3.718 -20.886 1.00 45.19 82 TYR A N 1
ATOM 615 C CA . TYR A 1 82 ? -4.336 -3.484 -22.199 1.00 45.19 82 TYR A CA 1
ATOM 616 C C . TYR A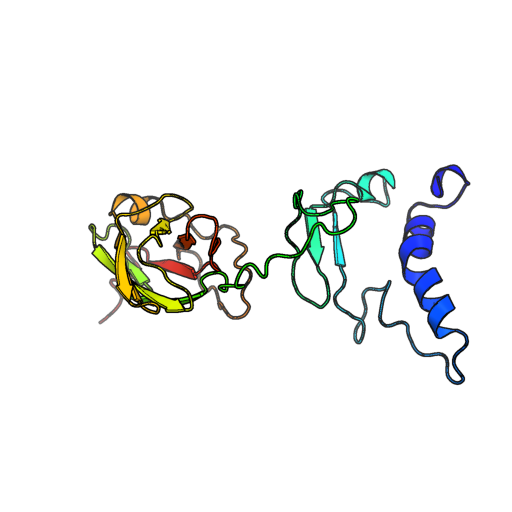 1 82 ? -5.200 -4.158 -23.271 1.00 45.19 82 TYR A C 1
ATOM 618 O O . TYR A 1 82 ? -4.880 -5.232 -23.771 1.00 45.19 82 TYR A O 1
ATOM 626 N N . ALA A 1 83 ? -6.336 -3.542 -23.605 1.00 49.22 83 ALA A N 1
ATOM 627 C CA . ALA A 1 83 ? -7.178 -3.999 -24.705 1.00 49.22 83 ALA A CA 1
ATOM 628 C C . ALA A 1 83 ? -6.714 -3.357 -26.022 1.00 49.22 83 ALA A C 1
ATOM 630 O O . ALA A 1 83 ? -6.873 -2.159 -26.230 1.00 49.22 83 ALA A O 1
ATOM 631 N N . SER A 1 84 ? -6.220 -4.165 -26.960 1.00 47.16 84 SER A N 1
ATOM 632 C CA . SER A 1 84 ? -6.061 -3.823 -28.387 1.00 47.16 84 SER A CA 1
ATOM 633 C C . SER A 1 84 ? -7.402 -3.834 -29.147 1.00 47.16 84 SER A C 1
ATOM 635 O O . SER A 1 84 ? -7.453 -4.086 -30.348 1.00 47.16 84 SER A O 1
ATOM 637 N N . THR A 1 85 ? -8.512 -3.562 -28.456 1.00 46.94 85 THR A N 1
ATOM 638 C CA . THR A 1 85 ? -9.831 -3.391 -29.081 1.00 46.94 85 THR A CA 1
ATOM 639 C C . THR A 1 85 ? -10.036 -1.892 -29.306 1.00 46.94 85 THR A C 1
ATOM 641 O O . THR A 1 85 ? -9.827 -1.135 -28.355 1.00 46.94 85 THR A O 1
ATOM 644 N N . PRO A 1 86 ? -10.413 -1.418 -30.513 1.00 47.03 86 PRO A N 1
ATOM 645 C CA . PRO A 1 86 ? -10.795 -0.017 -30.681 1.00 47.03 86 PRO A CA 1
ATOM 646 C C . PRO A 1 86 ? -11.875 0.306 -29.641 1.00 47.03 86 PRO A C 1
ATOM 648 O O . PRO A 1 86 ? -12.732 -0.553 -29.408 1.00 47.03 86 PRO A O 1
ATOM 651 N N . PRO A 1 87 ? -11.821 1.472 -28.972 1.00 47.59 87 PRO A N 1
ATOM 652 C CA . PRO A 1 87 ? -12.702 1.742 -27.850 1.00 47.59 87 PRO A CA 1
ATOM 653 C C . PRO A 1 87 ? -14.148 1.624 -28.327 1.00 47.59 87 PRO A C 1
ATOM 655 O O . PRO A 1 87 ? -14.631 2.440 -29.114 1.00 47.59 87 PRO A O 1
ATOM 658 N N . GLY A 1 88 ? -14.834 0.577 -27.863 1.00 54.47 88 GLY A N 1
ATOM 659 C CA . GLY A 1 88 ? -16.287 0.546 -27.888 1.00 54.47 88 GLY A CA 1
ATOM 660 C C . GLY A 1 88 ? -16.785 1.805 -27.189 1.00 54.47 88 GLY A C 1
ATOM 661 O O . GLY A 1 88 ? -16.109 2.295 -26.285 1.00 54.47 88 GLY A O 1
ATOM 662 N N . ILE A 1 89 ? -17.916 2.347 -27.654 1.00 49.56 89 ILE A N 1
ATOM 663 C CA . ILE A 1 89 ? -18.547 3.571 -27.137 1.00 49.56 89 ILE A CA 1
ATOM 664 C C . ILE A 1 89 ? -18.307 3.666 -25.629 1.00 49.56 89 ILE A C 1
ATOM 666 O O . ILE A 1 89 ? -18.863 2.874 -24.864 1.00 49.56 89 ILE A O 1
ATOM 670 N N . VAL A 1 90 ? -17.441 4.601 -25.225 1.00 45.03 90 VAL A N 1
ATOM 671 C CA . VAL A 1 90 ? -17.143 4.858 -23.820 1.00 45.03 90 VAL A CA 1
ATOM 672 C C . VAL A 1 90 ? -18.433 5.402 -23.232 1.00 45.03 90 VAL A C 1
ATOM 674 O O . VAL A 1 90 ? -18.744 6.585 -23.355 1.00 45.03 90 VAL A O 1
ATOM 677 N N . ARG A 1 91 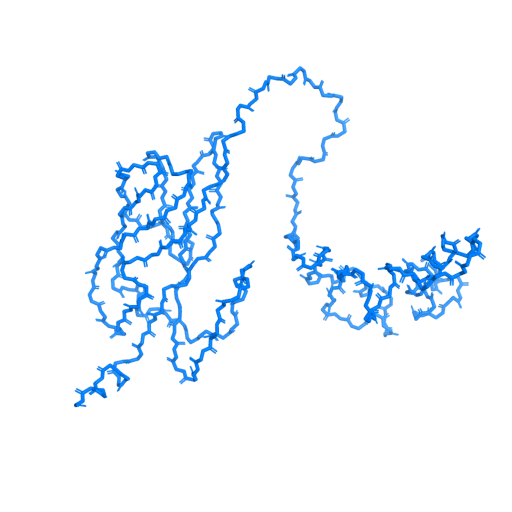? -19.233 4.522 -22.628 1.00 48.28 91 ARG A N 1
ATOM 678 C CA . ARG A 1 91 ? -20.180 4.970 -21.615 1.00 48.28 91 ARG A CA 1
ATOM 679 C C . ARG A 1 91 ? -19.298 5.623 -20.555 1.00 48.28 91 ARG A C 1
ATOM 681 O O . ARG A 1 91 ? -18.369 4.947 -20.114 1.00 48.28 91 ARG A O 1
ATOM 688 N N . PRO A 1 92 ? -19.497 6.899 -20.192 1.00 40.88 92 PRO A N 1
ATOM 689 C CA . PRO A 1 92 ? -18.772 7.463 -19.070 1.00 40.88 92 PRO A CA 1
ATOM 690 C C . PRO A 1 92 ? -19.166 6.636 -17.847 1.00 40.88 92 PRO A C 1
ATOM 692 O O . PRO A 1 92 ? -20.246 6.811 -17.292 1.00 40.88 92 PRO A O 1
ATOM 695 N N . THR A 1 93 ? -18.332 5.667 -17.479 1.00 47.62 93 THR A N 1
ATOM 696 C CA . THR A 1 93 ? -18.336 5.120 -16.133 1.00 47.62 93 THR A CA 1
ATOM 697 C C . THR A 1 93 ? -17.952 6.297 -15.250 1.00 47.62 93 THR A C 1
ATOM 699 O O . THR A 1 93 ? -16.869 6.855 -15.461 1.00 47.62 93 THR A O 1
ATOM 702 N N . PRO A 1 94 ? -18.833 6.773 -14.356 1.00 44.12 94 PRO A N 1
ATOM 703 C CA . PRO A 1 94 ? -18.438 7.804 -13.414 1.00 44.12 94 PRO A CA 1
ATOM 704 C C . PRO A 1 94 ? -17.212 7.284 -12.656 1.00 44.12 94 PRO A C 1
ATOM 706 O O . PRO A 1 94 ? -17.275 6.244 -12.014 1.00 44.12 94 PRO A O 1
ATOM 709 N N . TYR A 1 95 ? -16.072 7.964 -12.796 1.00 47.28 95 TYR A N 1
ATOM 710 C CA . TYR A 1 95 ? -14.884 7.672 -12.002 1.00 47.28 95 TYR A CA 1
ATOM 711 C C . TYR A 1 95 ? -15.198 8.058 -10.554 1.00 47.28 95 TYR A C 1
ATOM 713 O O . TYR A 1 95 ? -15.066 9.225 -10.184 1.00 47.28 95 TYR A O 1
ATOM 721 N N . ILE A 1 96 ? -15.663 7.110 -9.745 1.00 55.06 96 ILE A N 1
ATOM 722 C CA . ILE A 1 96 ? -15.665 7.263 -8.290 1.00 55.06 96 ILE A CA 1
ATOM 723 C C . ILE A 1 96 ? -14.272 6.838 -7.818 1.00 55.06 96 ILE A C 1
ATOM 725 O O . ILE A 1 96 ? -13.767 5.797 -8.238 1.00 55.06 96 ILE A O 1
ATOM 729 N N . GLN A 1 97 ? -13.609 7.693 -7.039 1.00 66.00 97 GLN A N 1
ATOM 730 C CA . GLN A 1 97 ? -12.223 7.481 -6.616 1.00 66.00 97 GLN A CA 1
ATOM 731 C C . GLN A 1 97 ? -12.106 6.245 -5.712 1.00 66.00 97 GLN A C 1
ATOM 733 O O . GLN A 1 97 ? -13.028 5.940 -4.953 1.00 66.00 97 GLN A O 1
ATOM 738 N N . GLU A 1 98 ? -10.975 5.539 -5.800 1.00 80.88 98 GLU A N 1
ATOM 739 C CA . GLU A 1 98 ? -10.612 4.500 -4.830 1.00 80.88 98 GLU A CA 1
ATOM 740 C C . GLU A 1 98 ? -10.677 5.091 -3.409 1.00 80.88 98 GLU A C 1
ATOM 742 O O . GLU A 1 98 ? -10.310 6.255 -3.225 1.00 80.88 98 GLU A O 1
ATOM 747 N N . PRO A 1 99 ? -11.164 4.338 -2.405 1.00 88.00 99 PRO A N 1
ATOM 748 C CA . PRO A 1 99 ? -11.268 4.866 -1.053 1.00 88.00 99 PRO A CA 1
ATOM 749 C C . PRO A 1 99 ? -9.880 5.217 -0.505 1.00 88.00 99 PRO A C 1
ATOM 751 O O . PRO A 1 99 ? -8.928 4.465 -0.695 1.00 88.00 99 PRO A O 1
ATOM 754 N N . GLU A 1 100 ? -9.759 6.312 0.236 1.00 88.69 100 GLU A N 1
ATOM 755 C CA . GLU A 1 100 ? -8.509 6.703 0.895 1.00 88.69 100 GLU A CA 1
ATOM 756 C C . GLU A 1 100 ? -8.728 6.803 2.402 1.00 88.69 100 GLU A C 1
ATOM 758 O O . GLU A 1 100 ? -9.637 7.484 2.861 1.00 88.69 100 GLU A O 1
ATOM 763 N N . ILE A 1 101 ? -7.887 6.133 3.187 1.00 88.94 101 ILE A N 1
ATOM 764 C CA . ILE A 1 101 ? -7.851 6.249 4.643 1.00 88.94 101 ILE A CA 1
ATOM 765 C C . ILE A 1 101 ? -6.936 7.417 5.011 1.00 88.94 101 ILE A C 1
ATOM 767 O O . ILE A 1 101 ? -5.745 7.409 4.688 1.00 88.94 101 ILE A O 1
ATOM 771 N N . SER A 1 102 ? -7.475 8.379 5.755 1.00 88.88 102 SER A N 1
ATOM 772 C CA . SER A 1 102 ? -6.732 9.517 6.301 1.00 88.88 102 SER A CA 1
ATOM 773 C C . SER A 1 102 ? -6.292 9.286 7.750 1.00 88.88 102 SER A C 1
ATOM 775 O O . SER A 1 102 ? -5.188 9.682 8.130 1.00 88.88 102 SER A O 1
ATOM 777 N N . ALA A 1 103 ? -7.112 8.608 8.561 1.00 87.12 103 ALA A N 1
ATOM 778 C CA . ALA A 1 103 ? -6.797 8.313 9.955 1.00 87.12 103 ALA A CA 1
ATOM 779 C C . ALA A 1 103 ? -7.523 7.065 10.477 1.00 87.12 103 ALA A C 1
ATOM 781 O O . ALA A 1 103 ? -8.560 6.651 9.966 1.00 87.12 103 ALA A O 1
ATOM 782 N N . ILE A 1 104 ? -6.972 6.486 11.546 1.00 91.88 104 ILE A N 1
ATOM 783 C CA . ILE A 1 104 ? -7.621 5.436 12.336 1.00 91.88 104 ILE A CA 1
ATOM 784 C C . ILE A 1 104 ? -7.569 5.800 13.818 1.00 91.88 104 ILE A C 1
ATOM 786 O O . ILE A 1 104 ? -6.552 6.297 14.312 1.00 91.88 104 ILE A O 1
ATOM 790 N N . LEU A 1 105 ? -8.652 5.533 14.540 1.00 93.06 105 LEU A N 1
ATOM 791 C CA . LEU A 1 105 ? -8.758 5.770 15.974 1.00 93.06 105 LEU A CA 1
ATOM 792 C C . LEU A 1 105 ? -9.366 4.541 16.669 1.00 93.06 105 LEU A C 1
ATOM 794 O O . LEU A 1 105 ? -10.476 4.147 16.329 1.00 93.06 105 LEU A O 1
ATOM 798 N N . PRO A 1 106 ? -8.685 3.938 17.657 1.00 93.50 106 PRO A N 1
ATOM 799 C CA . PRO A 1 106 ? -7.329 4.258 18.103 1.00 93.50 106 PRO A CA 1
ATOM 800 C C . PRO A 1 106 ? -6.267 3.848 17.065 1.00 93.50 106 PRO A C 1
ATOM 802 O O . PRO A 1 106 ? -6.375 2.804 16.429 1.00 93.50 106 PRO A O 1
ATOM 805 N N . ASN A 1 107 ? -5.193 4.633 16.941 1.00 87.25 107 ASN A N 1
ATOM 806 C CA . ASN A 1 107 ? -4.021 4.286 16.118 1.00 87.25 107 ASN A CA 1
ATOM 807 C C . ASN A 1 107 ? -2.977 3.439 16.867 1.00 87.25 107 ASN A C 1
ATOM 809 O O . ASN A 1 107 ? -1.998 2.975 16.272 1.00 87.25 107 ASN A O 1
ATOM 813 N N . ARG A 1 108 ? -3.165 3.239 18.178 1.00 86.69 108 ARG A N 1
ATOM 814 C CA . ARG A 1 108 ? -2.326 2.388 19.025 1.00 86.69 108 ARG A CA 1
ATOM 815 C C . ARG A 1 108 ? -3.180 1.591 20.002 1.00 86.69 108 ARG A C 1
ATOM 817 O O . ARG A 1 108 ? -4.084 2.146 20.618 1.00 86.69 108 ARG A O 1
ATOM 824 N N . VAL A 1 109 ? -2.833 0.326 20.198 1.00 89.00 109 VAL A N 1
ATOM 825 C CA . VAL A 1 109 ? -3.412 -0.551 21.226 1.00 89.00 109 VAL A CA 1
ATOM 826 C C . VAL A 1 109 ? -2.312 -1.321 21.947 1.00 89.00 109 VAL A C 1
ATOM 828 O O . VAL A 1 109 ? -1.163 -1.341 21.504 1.00 89.00 109 VAL A O 1
ATOM 831 N N . THR A 1 110 ? -2.645 -1.944 23.071 1.00 86.81 110 THR A N 1
ATOM 832 C CA . THR A 1 110 ? -1.711 -2.783 23.826 1.00 86.81 110 THR A CA 1
ATOM 833 C C . THR A 1 110 ? -1.888 -4.245 23.424 1.00 86.81 110 THR A C 1
ATOM 835 O O . THR A 1 110 ? -2.984 -4.701 23.108 1.00 86.81 110 THR A O 1
ATOM 838 N N . GLU A 1 111 ? -0.802 -5.006 23.430 1.00 82.19 111 GLU A N 1
ATOM 839 C CA . GLU A 1 111 ? -0.836 -6.450 23.235 1.00 82.19 111 GLU A CA 1
ATOM 840 C C . GLU A 1 111 ? -1.812 -7.110 24.224 1.00 82.19 111 GLU A C 1
ATOM 842 O O . GLU A 1 111 ? -1.770 -6.862 25.432 1.00 82.19 111 GLU A O 1
ATOM 847 N N . GLY A 1 112 ? -2.700 -7.958 23.699 1.00 82.38 112 GLY A N 1
ATOM 848 C CA . GLY A 1 112 ? -3.743 -8.615 24.486 1.00 82.38 112 GLY A CA 1
ATOM 849 C C . GLY A 1 112 ? -4.983 -7.758 24.757 1.00 82.38 112 GLY A C 1
ATOM 850 O O . GLY A 1 112 ? -5.822 -8.176 25.555 1.00 82.38 112 GLY A O 1
ATOM 851 N N . SER A 1 113 ? -5.128 -6.590 24.116 1.00 88.00 113 SER A N 1
ATOM 852 C CA . SER A 1 113 ? -6.391 -5.843 24.139 1.00 88.00 113 SER A CA 1
ATOM 853 C C . SER A 1 113 ? -7.568 -6.730 23.688 1.00 88.00 113 SER A C 1
ATOM 855 O O . SER A 1 113 ? -7.415 -7.511 22.741 1.00 88.00 113 SER A O 1
ATOM 857 N N . PRO A 1 114 ? -8.739 -6.628 24.353 1.00 91.81 114 PRO A N 1
ATOM 858 C CA . PRO A 1 114 ? -9.951 -7.330 23.931 1.00 91.81 114 PRO A CA 1
ATOM 859 C C . PRO A 1 114 ? -10.451 -6.795 22.579 1.00 91.81 114 PRO A C 1
ATOM 861 O O . PRO A 1 114 ? -9.850 -5.893 22.000 1.00 91.81 114 PRO A O 1
ATOM 864 N N . GLU A 1 115 ? -11.559 -7.343 22.069 1.00 94.19 115 GLU A N 1
ATOM 865 C CA . GLU A 1 115 ? -12.243 -6.740 20.918 1.00 94.19 115 GLU A CA 1
ATOM 866 C C . GLU A 1 115 ? -12.578 -5.270 21.207 1.00 94.19 115 GLU A C 1
ATOM 868 O O . GLU A 1 115 ? -13.022 -4.930 22.306 1.00 94.19 115 GLU A O 1
ATOM 873 N N . PHE A 1 116 ? -12.354 -4.405 20.222 1.00 94.94 116 PHE A N 1
ATOM 874 C CA . PHE A 1 116 ? -12.625 -2.976 20.333 1.00 94.94 116 PHE A CA 1
ATOM 875 C C . PHE A 1 116 ? -13.213 -2.421 19.035 1.00 94.94 116 PHE A C 1
ATOM 877 O O . PHE A 1 116 ? -13.065 -3.005 17.960 1.00 94.94 116 PHE A O 1
ATOM 884 N N . GLU A 1 117 ? -13.890 -1.279 19.144 1.00 96.88 117 GLU A N 1
ATOM 885 C CA . GLU A 1 117 ? -14.370 -0.527 17.986 1.00 96.88 117 GLU A CA 1
ATOM 886 C C . GLU A 1 117 ? -13.282 0.446 17.516 1.00 96.88 117 GLU A C 1
ATOM 888 O O . GLU A 1 117 ? -12.722 1.202 18.311 1.00 96.88 117 GLU A O 1
ATOM 893 N N . MET A 1 118 ? -12.984 0.404 16.221 1.00 96.69 118 MET A N 1
ATOM 894 C CA . MET A 1 118 ? -12.094 1.329 15.531 1.00 96.69 118 MET A CA 1
ATOM 895 C C . MET A 1 118 ? -12.915 2.239 14.622 1.00 96.69 118 MET A C 1
ATOM 897 O O . MET A 1 118 ? -13.741 1.763 13.845 1.00 96.69 118 MET A O 1
ATOM 901 N N . VAL A 1 119 ? -12.649 3.538 14.689 1.00 98.00 119 VAL A N 1
ATOM 902 C CA . VAL A 1 119 ? -13.116 4.530 13.720 1.00 98.00 119 VAL A CA 1
ATOM 903 C C . VAL A 1 119 ? -12.064 4.661 12.625 1.00 98.00 119 VAL A C 1
ATOM 905 O O . VAL A 1 119 ? -10.872 4.774 12.920 1.00 98.00 119 VAL A O 1
ATOM 908 N N . VAL A 1 120 ? -12.503 4.618 11.372 1.00 96.56 120 VAL A N 1
ATOM 909 C CA . VAL A 1 120 ? -11.668 4.804 10.184 1.00 96.56 120 VAL A CA 1
ATOM 910 C C . VAL A 1 120 ? -12.190 6.029 9.448 1.00 96.56 120 VAL A C 1
ATOM 912 O O . VAL A 1 120 ? -13.328 6.014 8.979 1.00 96.56 120 VAL A O 1
ATOM 915 N N . ASP A 1 121 ? -11.360 7.064 9.360 1.00 95.06 121 ASP A N 1
ATOM 916 C CA . ASP A 1 121 ? -11.667 8.303 8.651 1.00 95.06 121 ASP A CA 1
ATOM 917 C C . ASP A 1 121 ? -10.967 8.326 7.293 1.00 95.06 121 ASP A C 1
ATOM 919 O O . ASP A 1 121 ? -9.851 7.817 7.137 1.00 95.06 121 ASP A O 1
ATOM 923 N N . GLY A 1 122 ? -11.604 8.937 6.300 1.00 93.00 122 GLY A N 1
ATOM 924 C CA . GLY A 1 122 ? -11.142 8.876 4.922 1.00 93.00 122 GLY A CA 1
ATOM 925 C C . GLY A 1 122 ? -12.030 9.603 3.925 1.00 93.00 122 GLY A C 1
ATOM 926 O O . GLY A 1 122 ? -12.813 10.478 4.287 1.00 93.00 122 GLY A O 1
ATOM 927 N N . GLU A 1 123 ? -11.892 9.234 2.658 1.00 90.50 123 GLU A N 1
ATOM 928 C CA . GLU A 1 123 ? -12.728 9.690 1.552 1.00 90.50 123 GLU A CA 1
ATOM 929 C C . GLU A 1 123 ? -13.108 8.510 0.649 1.00 90.50 123 GLU A C 1
ATOM 931 O O . GLU A 1 123 ? -12.397 7.508 0.583 1.00 90.50 123 GLU A O 1
ATOM 936 N N . GLY A 1 124 ? -14.240 8.623 -0.053 1.00 87.31 124 GLY A N 1
ATOM 937 C CA . GLY A 1 124 ? -14.672 7.614 -1.026 1.00 87.31 124 GLY A CA 1
ATOM 938 C C . GLY A 1 124 ? -15.275 6.346 -0.413 1.00 87.31 124 GLY A C 1
ATOM 939 O O . GLY A 1 124 ? -15.369 5.328 -1.097 1.00 87.31 124 GLY A O 1
ATOM 940 N N . PHE A 1 125 ? -15.695 6.380 0.857 1.00 91.81 125 PHE A N 1
ATOM 941 C CA . PHE A 1 125 ? -16.411 5.255 1.455 1.00 91.81 125 PHE A CA 1
ATOM 942 C C . PHE A 1 125 ? -17.842 5.176 0.927 1.00 91.81 125 PHE A C 1
ATOM 944 O O . PHE A 1 125 ? -18.525 6.186 0.751 1.00 91.81 125 PHE A O 1
ATOM 951 N N . LEU A 1 126 ? -18.303 3.951 0.713 1.00 91.06 126 LEU A N 1
ATOM 952 C CA . LEU A 1 126 ? -19.652 3.620 0.283 1.00 91.06 126 LEU A CA 1
ATOM 953 C C . LEU A 1 126 ? -20.323 2.713 1.328 1.00 91.06 126 LEU A C 1
ATOM 955 O O . LEU A 1 126 ? -19.635 2.114 2.159 1.00 91.06 126 LEU A O 1
ATOM 959 N N . PRO A 1 127 ? -21.662 2.576 1.305 1.00 91.56 127 PRO A N 1
ATOM 960 C CA . PRO A 1 127 ? -22.379 1.697 2.230 1.00 91.56 127 PRO A CA 1
ATOM 961 C C . PRO A 1 127 ? -21.922 0.231 2.229 1.00 91.56 127 PRO A C 1
ATOM 963 O O . PRO A 1 127 ? -22.134 -0.468 3.217 1.00 91.56 127 PRO A O 1
ATOM 966 N N . ASP A 1 128 ? -21.309 -0.236 1.142 1.00 88.25 128 ASP A N 1
ATOM 967 C CA . ASP A 1 128 ? -20.748 -1.579 0.986 1.00 88.25 128 ASP A CA 1
ATOM 968 C C . ASP A 1 128 ? -19.237 -1.654 1.284 1.00 88.25 128 ASP A C 1
ATOM 970 O O . ASP A 1 128 ? -18.646 -2.727 1.157 1.00 88.25 128 ASP A O 1
ATOM 974 N N . SER A 1 129 ? -18.599 -0.552 1.697 1.00 93.31 129 SER A N 1
ATOM 975 C CA . SER A 1 129 ? -17.190 -0.541 2.086 1.00 93.31 129 SER A CA 1
ATOM 976 C C . SER A 1 129 ? -16.941 -1.412 3.318 1.00 93.31 129 SER A C 1
ATOM 978 O O . SER A 1 129 ? -17.620 -1.315 4.341 1.00 93.31 129 SER A O 1
ATOM 980 N N . VAL A 1 130 ? -15.898 -2.237 3.245 1.00 95.62 130 VAL A N 1
ATOM 981 C CA . VAL A 1 130 ? -15.512 -3.180 4.297 1.00 95.62 130 VAL A CA 1
ATOM 982 C C . VAL A 1 130 ? -14.083 -2.911 4.741 1.00 95.62 130 VAL A C 1
ATOM 984 O O . VAL A 1 130 ? -13.152 -2.945 3.934 1.00 95.62 130 VAL A O 1
ATOM 987 N N . VAL A 1 131 ? -13.888 -2.717 6.045 1.00 95.69 131 VAL A N 1
ATOM 988 C CA . VAL A 1 131 ? -12.555 -2.669 6.647 1.00 95.69 131 VAL A CA 1
ATOM 989 C C . VAL A 1 131 ? -11.958 -4.076 6.640 1.00 95.69 131 VAL A C 1
ATOM 991 O O . VAL A 1 131 ? -12.595 -5.064 7.016 1.00 95.69 131 VAL A O 1
ATOM 994 N N . ARG A 1 132 ? -10.708 -4.172 6.200 1.00 90.19 132 ARG A N 1
ATOM 995 C CA . ARG A 1 132 ? -9.909 -5.391 6.168 1.00 90.19 132 ARG A CA 1
ATOM 996 C C . ARG A 1 132 ? -8.669 -5.221 7.021 1.00 90.19 132 ARG A C 1
ATOM 998 O O . ARG A 1 132 ? -7.938 -4.240 6.891 1.00 90.19 132 ARG A O 1
ATOM 1005 N N . VAL A 1 133 ? -8.414 -6.234 7.833 1.00 88.38 133 VAL A N 1
ATOM 1006 C CA . VAL A 1 133 ? -7.263 -6.313 8.715 1.00 88.38 133 VAL A CA 1
ATOM 1007 C C . VAL A 1 133 ? -6.355 -7.445 8.261 1.00 88.38 133 VAL A C 1
ATOM 1009 O O . VAL A 1 133 ? -6.791 -8.592 8.200 1.00 88.38 133 VAL A O 1
ATOM 1012 N N . ASP A 1 134 ? -5.131 -7.111 7.855 1.00 83.19 134 ASP A N 1
ATOM 1013 C CA . ASP A 1 134 ? -4.197 -8.029 7.186 1.00 83.19 134 ASP A CA 1
ATOM 1014 C C . ASP A 1 134 ? -4.855 -8.803 6.021 1.00 83.19 134 ASP A C 1
ATOM 1016 O O . ASP A 1 134 ? -4.551 -9.959 5.742 1.00 83.19 134 ASP A O 1
ATOM 1020 N N . GLY A 1 135 ? -5.789 -8.144 5.324 1.00 81.62 135 GLY A N 1
ATOM 1021 C CA . GLY A 1 135 ? -6.562 -8.711 4.214 1.00 81.62 135 GLY A CA 1
ATOM 1022 C C . GLY A 1 135 ? -7.855 -9.435 4.613 1.00 81.62 135 GLY A C 1
ATOM 1023 O O . GLY A 1 135 ? -8.667 -9.729 3.738 1.00 81.62 135 GLY A O 1
ATOM 1024 N N . VAL A 1 136 ? -8.105 -9.668 5.905 1.00 85.56 136 VAL A N 1
ATOM 1025 C CA . VAL A 1 136 ? -9.323 -10.324 6.408 1.00 85.56 136 VAL A CA 1
ATOM 1026 C C . VAL A 1 136 ? -10.404 -9.289 6.707 1.00 85.56 136 VAL A C 1
ATOM 1028 O O . VAL A 1 136 ? -10.192 -8.377 7.501 1.00 85.56 136 VAL A O 1
ATOM 1031 N N . ALA A 1 137 ? -11.583 -9.438 6.104 1.00 90.75 137 ALA A N 1
ATOM 1032 C CA . ALA A 1 137 ? -12.731 -8.575 6.376 1.00 90.75 137 ALA A CA 1
ATOM 1033 C C . ALA A 1 137 ? -13.180 -8.660 7.844 1.00 90.75 137 ALA A C 1
ATOM 1035 O O . ALA A 1 137 ? -13.317 -9.753 8.402 1.00 90.75 137 ALA A O 1
ATOM 1036 N N . VAL A 1 138 ? -13.449 -7.504 8.449 1.00 93.25 138 VAL A N 1
ATOM 1037 C CA . VAL A 1 138 ? -14.028 -7.392 9.792 1.00 93.25 138 VAL A CA 1
ATOM 1038 C C . VAL A 1 138 ? -15.423 -6.763 9.730 1.00 93.25 138 VAL A C 1
ATOM 1040 O O . VAL A 1 138 ? -15.722 -6.041 8.773 1.00 93.25 138 VAL A O 1
ATOM 1043 N N . PRO A 1 139 ? -16.303 -7.019 10.720 1.00 96.88 139 PRO A N 1
ATOM 1044 C CA . PRO A 1 139 ? -17.609 -6.370 10.775 1.00 96.88 139 PRO A CA 1
ATOM 1045 C C . PRO A 1 139 ? -17.454 -4.850 10.707 1.00 96.88 139 PRO A C 1
ATOM 1047 O O . PRO A 1 139 ? -16.781 -4.259 11.553 1.00 96.88 139 PRO A O 1
ATOM 1050 N N . THR A 1 140 ? -18.057 -4.253 9.682 1.00 96.69 140 THR A N 1
ATOM 1051 C CA . THR A 1 140 ? -17.931 -2.833 9.350 1.00 96.69 140 THR A CA 1
ATOM 1052 C C . THR A 1 140 ? -19.319 -2.211 9.281 1.00 96.69 140 THR A C 1
ATOM 1054 O O . THR A 1 140 ? -20.223 -2.774 8.668 1.00 96.69 140 THR A O 1
ATOM 1057 N N . THR A 1 141 ? -19.481 -1.056 9.913 1.00 97.19 141 THR A N 1
ATOM 1058 C CA . THR A 1 141 ? -20.679 -0.226 9.861 1.00 97.19 141 THR A CA 1
ATOM 1059 C C . THR A 1 141 ? -20.326 1.052 9.117 1.00 97.19 141 THR A C 1
ATOM 1061 O O . THR A 1 141 ? -19.463 1.815 9.561 1.00 97.19 141 THR A O 1
ATOM 1064 N N . PHE A 1 142 ? -21.000 1.293 7.998 1.00 96.88 142 PHE A N 1
ATOM 1065 C CA . PHE A 1 142 ? -20.929 2.568 7.297 1.00 96.88 142 PHE A CA 1
ATOM 1066 C C . PHE A 1 142 ? -21.638 3.652 8.111 1.00 96.88 142 PHE A C 1
ATOM 1068 O O . PHE A 1 142 ? -22.798 3.477 8.490 1.00 96.88 142 PHE A O 1
ATOM 1075 N N . VAL A 1 143 ? -20.934 4.748 8.400 1.00 97.44 143 VAL A N 1
ATOM 1076 C CA . VAL A 1 143 ? -21.524 5.929 9.043 1.00 97.44 143 VAL A CA 1
ATOM 1077 C C . VAL A 1 143 ? -21.860 6.952 7.966 1.00 97.44 143 VAL A C 1
ATOM 1079 O O . VAL A 1 143 ? -23.023 7.312 7.799 1.00 97.44 143 VAL A O 1
ATOM 1082 N N . ASP A 1 144 ? -20.847 7.368 7.209 1.00 96.19 144 ASP A N 1
ATOM 1083 C CA . ASP A 1 144 ? -20.974 8.255 6.061 1.00 96.19 144 ASP A CA 1
ATOM 1084 C C . ASP A 1 144 ? -19.792 8.060 5.092 1.00 96.19 144 ASP A C 1
ATOM 1086 O O . ASP A 1 144 ? -18.923 7.211 5.294 1.00 96.19 144 ASP A O 1
ATOM 1090 N N . ILE A 1 145 ? -19.757 8.857 4.022 1.00 92.19 145 ILE A N 1
ATOM 1091 C CA . ILE A 1 145 ? -18.757 8.753 2.947 1.00 92.19 145 ILE A CA 1
ATOM 1092 C C . ILE A 1 145 ? -17.307 9.030 3.388 1.00 92.19 145 ILE A C 1
ATOM 1094 O O . ILE A 1 145 ? -16.383 8.837 2.595 1.00 92.19 145 ILE A O 1
ATOM 1098 N N . ARG A 1 146 ? -17.108 9.515 4.618 1.00 95.50 146 ARG A N 1
ATOM 1099 C CA . ARG A 1 146 ? -15.810 9.811 5.227 1.00 95.50 146 ARG A CA 1
ATOM 1100 C C . ARG A 1 146 ? -15.523 9.011 6.490 1.00 95.50 146 ARG A C 1
ATOM 1102 O O . ARG A 1 146 ? -14.380 9.030 6.934 1.00 95.50 146 ARG A O 1
ATOM 1109 N N . THR A 1 147 ? -16.495 8.285 7.038 1.00 97.38 147 THR A N 1
ATOM 1110 C CA . THR A 1 147 ? -16.314 7.554 8.295 1.00 97.38 147 THR A CA 1
ATOM 1111 C C . THR A 1 147 ? -16.907 6.142 8.258 1.00 97.38 147 THR A C 1
ATOM 1113 O O . THR A 1 147 ? -18.087 5.926 7.969 1.00 97.38 147 THR A O 1
ATOM 1116 N N . LEU A 1 148 ? -16.090 5.165 8.660 1.00 98.06 148 LEU A N 1
ATOM 1117 C CA . LEU A 1 148 ? -16.490 3.784 8.941 1.00 98.06 148 LEU A CA 1
ATOM 1118 C C . LEU A 1 148 ? -16.223 3.438 10.410 1.00 98.06 148 LEU A C 1
ATOM 1120 O O . LEU A 1 148 ? -15.270 3.923 11.021 1.00 98.06 148 LEU A O 1
ATOM 1124 N N . ARG A 1 149 ? -17.030 2.534 10.969 1.00 98.12 149 ARG A N 1
ATOM 1125 C CA . ARG A 1 149 ? -16.744 1.866 12.248 1.00 98.12 149 ARG A CA 1
ATOM 1126 C C . ARG A 1 149 ? -16.471 0.394 12.009 1.00 98.12 149 ARG A C 1
ATOM 1128 O O . ARG A 1 149 ? -17.255 -0.266 11.339 1.00 98.12 149 ARG A O 1
ATOM 1135 N N . ALA A 1 150 ? -15.400 -0.136 12.580 1.00 97.12 150 ALA A N 1
ATOM 1136 C CA . ALA A 1 150 ? -15.016 -1.534 12.440 1.00 97.12 150 ALA A CA 1
ATOM 1137 C C . ALA A 1 150 ? -14.811 -2.201 13.798 1.00 97.12 150 ALA A C 1
ATOM 1139 O O . ALA A 1 150 ? -14.170 -1.642 14.687 1.00 97.12 150 ALA A O 1
ATOM 1140 N N . LYS A 1 151 ? -15.317 -3.427 13.953 1.00 96.56 151 LYS A N 1
ATOM 1141 C CA . LYS A 1 151 ? -15.057 -4.248 15.142 1.00 96.56 151 LYS A CA 1
ATOM 1142 C C . LYS A 1 151 ? -13.778 -5.047 14.948 1.00 96.56 151 LYS A C 1
ATOM 1144 O O . LYS A 1 151 ? -13.746 -5.984 14.152 1.00 96.56 151 LYS A O 1
ATOM 1149 N N . ILE A 1 152 ? -12.728 -4.682 15.677 1.00 94.75 152 ILE A N 1
ATOM 1150 C CA . ILE A 1 152 ? -11.414 -5.316 15.589 1.00 94.75 152 ILE A CA 1
ATOM 1151 C C . ILE A 1 152 ? -11.328 -6.434 16.634 1.00 94.75 152 ILE A C 1
ATOM 1153 O O . ILE A 1 152 ? -11.283 -6.142 17.830 1.00 94.75 152 ILE A O 1
ATOM 1157 N N . PRO A 1 153 ? -11.291 -7.715 16.228 1.00 92.19 153 PRO A N 1
ATOM 1158 C CA . PRO A 1 153 ? -11.295 -8.824 17.173 1.00 92.19 153 PRO A CA 1
ATOM 1159 C C . PRO A 1 153 ? -9.929 -8.985 17.857 1.00 92.19 153 PRO A C 1
ATOM 1161 O O . PRO A 1 153 ? -8.885 -8.827 17.228 1.00 92.19 153 PRO A O 1
ATOM 1164 N N . ALA A 1 154 ? -9.916 -9.425 19.120 1.00 88.12 154 ALA A N 1
ATOM 1165 C CA . ALA A 1 154 ? -8.686 -9.595 19.911 1.00 88.12 154 ALA A CA 1
ATOM 1166 C C . ALA A 1 154 ? -7.616 -10.486 19.237 1.00 88.12 154 ALA A C 1
ATOM 1168 O O . ALA A 1 154 ? -6.416 -10.260 19.391 1.00 88.12 154 ALA A O 1
ATOM 1169 N N . ARG A 1 155 ? -8.043 -11.482 18.440 1.00 84.81 155 ARG A N 1
ATOM 1170 C CA . ARG A 1 155 ? -7.142 -12.397 17.709 1.00 84.81 155 ARG A CA 1
ATOM 1171 C C . ARG A 1 155 ? -6.184 -11.672 16.762 1.00 84.81 155 ARG A C 1
ATOM 1173 O O . ARG A 1 155 ? -5.060 -12.121 16.589 1.00 84.81 155 ARG A O 1
ATOM 1180 N N . VAL A 1 156 ? -6.622 -10.557 16.182 1.00 81.19 156 VAL A N 1
ATOM 1181 C CA . VAL A 1 156 ? -5.825 -9.746 15.257 1.00 81.19 156 VAL A CA 1
ATOM 1182 C C . VAL A 1 156 ? -4.674 -9.075 16.001 1.00 81.19 156 VAL A C 1
ATOM 1184 O O . VAL A 1 156 ? -3.533 -9.120 15.559 1.00 81.19 156 VAL A O 1
ATOM 1187 N N . VAL A 1 157 ? -4.957 -8.517 17.179 1.00 80.81 157 VAL A N 1
ATOM 1188 C CA . VAL A 1 157 ? -3.944 -7.878 18.030 1.00 80.81 157 VAL A CA 1
ATOM 1189 C C . VAL A 1 157 ? -2.921 -8.908 18.519 1.00 80.81 157 VAL A C 1
ATOM 1191 O O . VAL A 1 157 ? -1.730 -8.613 18.582 1.00 80.81 157 VAL A O 1
ATOM 1194 N N . ALA A 1 158 ? -3.366 -10.130 18.827 1.00 75.81 158 ALA A N 1
ATOM 1195 C CA . ALA A 1 158 ? -2.489 -11.228 19.239 1.00 75.81 158 ALA A CA 1
ATOM 1196 C C . ALA A 1 158 ? -1.588 -11.750 18.103 1.00 75.81 158 ALA A C 1
ATOM 1198 O O . ALA A 1 158 ? -0.488 -12.229 18.369 1.00 75.81 158 ALA A O 1
ATOM 1199 N N . GLN A 1 159 ? -2.047 -11.656 16.853 1.00 71.19 159 GLN A N 1
ATOM 1200 C CA . GLN A 1 159 ? -1.301 -12.060 15.657 1.00 71.19 159 GLN A CA 1
ATOM 1201 C C . GLN A 1 159 ? -0.393 -10.960 15.105 1.00 71.19 159 GLN A C 1
ATOM 1203 O O . GLN A 1 159 ? 0.327 -11.218 14.143 1.00 71.19 159 GLN A O 1
ATOM 1208 N N . ALA A 1 160 ? -0.395 -9.768 15.711 1.00 70.62 160 ALA A N 1
ATOM 1209 C CA . ALA A 1 160 ? 0.483 -8.681 15.310 1.00 70.62 160 ALA A CA 1
ATOM 1210 C C . ALA A 1 160 ? 1.934 -9.177 15.285 1.00 70.62 160 ALA A C 1
ATOM 1212 O O . ALA A 1 160 ? 2.458 -9.707 16.270 1.00 70.62 160 ALA A O 1
ATOM 1213 N N . ILE A 1 161 ? 2.578 -9.037 14.137 1.00 63.31 161 ILE A N 1
ATOM 1214 C CA . ILE A 1 161 ? 3.942 -9.511 13.927 1.00 63.31 161 ILE A CA 1
ATOM 1215 C C . ILE A 1 161 ? 4.869 -8.335 14.272 1.00 63.31 161 ILE A C 1
ATOM 1217 O O . ILE A 1 161 ? 4.505 -7.185 14.002 1.00 63.31 161 ILE A O 1
ATOM 1221 N N . PRO A 1 162 ? 6.043 -8.553 14.906 1.00 58.66 162 PRO A N 1
ATOM 1222 C CA . PRO A 1 162 ? 7.070 -7.513 14.944 1.00 58.66 162 PRO A CA 1
ATOM 1223 C C . PRO A 1 162 ? 7.297 -7.077 13.506 1.00 58.66 162 PRO A C 1
ATOM 1225 O O . PRO A 1 162 ? 7.458 -7.954 12.660 1.00 58.66 162 PRO A O 1
ATOM 1228 N N . ASP A 1 163 ? 7.227 -5.775 13.231 1.00 50.72 163 ASP A N 1
ATOM 1229 C CA . ASP A 1 163 ? 7.257 -5.251 11.865 1.00 50.72 163 ASP A CA 1
ATOM 1230 C C . ASP A 1 163 ? 8.591 -5.627 11.209 1.00 50.72 163 ASP A C 1
ATOM 1232 O O . ASP A 1 163 ? 9.607 -4.940 11.314 1.00 50.72 163 ASP A O 1
ATOM 1236 N N . ARG A 1 164 ? 8.626 -6.818 10.615 1.00 43.38 164 ARG A N 1
ATOM 1237 C CA . ARG A 1 164 ? 9.819 -7.425 10.048 1.00 43.38 164 ARG A CA 1
ATOM 1238 C C . ARG A 1 164 ? 9.797 -7.122 8.562 1.00 43.38 164 ARG A C 1
ATOM 1240 O O . ARG A 1 164 ? 9.989 -8.043 7.789 1.00 43.38 164 ARG A O 1
ATOM 1247 N N . PHE A 1 165 ? 9.566 -5.853 8.208 1.00 46.34 165 PHE A N 1
ATOM 1248 C CA . PHE A 1 165 ? 9.473 -5.295 6.853 1.00 46.34 165 PHE A CA 1
ATOM 1249 C C . PHE A 1 165 ? 8.058 -5.296 6.219 1.00 46.34 165 PHE A C 1
ATOM 1251 O O . PHE A 1 165 ? 7.724 -6.197 5.453 1.00 46.34 165 PHE A O 1
ATOM 1258 N N . VAL A 1 166 ? 7.267 -4.227 6.412 1.00 45.78 166 VAL A N 1
ATOM 1259 C CA . VAL A 1 166 ? 6.184 -3.816 5.481 1.00 45.78 166 VAL A CA 1
ATOM 1260 C C . VAL A 1 166 ? 6.363 -2.327 5.126 1.00 45.78 166 VAL A C 1
ATOM 1262 O O . VAL A 1 166 ? 6.253 -1.459 5.980 1.00 45.78 166 VAL A O 1
ATOM 1265 N N . LEU A 1 167 ? 6.802 -1.935 3.921 1.00 39.09 167 LEU A N 1
ATOM 1266 C CA . LEU A 1 167 ? 6.052 -1.897 2.646 1.00 39.09 167 LEU A CA 1
ATOM 1267 C C . LEU A 1 167 ? 4.686 -1.171 2.707 1.00 39.09 167 LEU A C 1
ATOM 1269 O O . LEU A 1 167 ? 3.783 -1.491 1.942 1.00 39.09 167 LEU A O 1
ATOM 1273 N N . SER A 1 168 ? 4.532 -0.168 3.579 1.00 40.94 168 SER A N 1
ATOM 1274 C CA . SER A 1 168 ? 3.525 0.885 3.379 1.00 40.94 168 SER A CA 1
ATOM 1275 C C . SER A 1 168 ? 3.999 1.823 2.266 1.00 40.94 168 SER A C 1
ATOM 1277 O O . SER A 1 168 ? 5.106 2.358 2.320 1.00 40.94 168 SER A O 1
ATOM 1279 N N . THR A 1 169 ? 3.177 2.014 1.241 1.00 40.38 169 THR A N 1
ATOM 1280 C CA . THR A 1 169 ? 3.407 2.912 0.099 1.00 40.38 169 THR A CA 1
ATOM 1281 C C . THR A 1 169 ? 3.304 4.403 0.448 1.00 40.38 169 THR A C 1
ATOM 1283 O O . THR A 1 169 ? 3.215 5.220 -0.464 1.00 40.38 169 THR A O 1
ATOM 1286 N N . ASN A 1 170 ? 3.366 4.789 1.730 1.00 35.56 170 ASN A N 1
ATOM 1287 C CA . ASN A 1 170 ? 3.297 6.190 2.148 1.00 35.56 170 ASN A CA 1
ATOM 1288 C C . ASN A 1 170 ? 4.591 6.667 2.844 1.00 35.56 170 ASN A C 1
ATOM 1290 O O . ASN A 1 170 ? 5.118 5.962 3.710 1.00 35.56 170 ASN A O 1
ATOM 1294 N N . PRO A 1 171 ? 5.112 7.861 2.497 1.00 39.06 171 PRO A N 1
ATOM 1295 C CA . PRO A 1 171 ? 6.244 8.467 3.184 1.00 39.06 171 PRO A CA 1
ATOM 1296 C C . PRO A 1 171 ? 5.775 9.050 4.529 1.00 39.06 171 PRO A C 1
ATOM 1298 O O . PRO A 1 171 ? 4.647 9.514 4.631 1.00 39.06 171 PRO A O 1
ATOM 1301 N N . GLU A 1 172 ? 6.650 9.046 5.541 1.00 39.59 172 GLU A N 1
ATOM 1302 C CA . GLU A 1 172 ? 6.428 9.572 6.911 1.00 39.59 172 GLU A CA 1
ATOM 1303 C C . GLU A 1 172 ? 5.783 8.619 7.943 1.00 39.59 172 GLU A C 1
ATOM 1305 O O . GLU A 1 172 ? 4.968 9.026 8.770 1.00 39.59 172 GLU A O 1
ATOM 1310 N N . GLN A 1 173 ? 6.235 7.364 8.034 1.00 41.88 173 GLN A N 1
ATOM 1311 C CA . GLN A 1 173 ? 6.211 6.674 9.333 1.00 41.88 173 GLN A CA 1
ATOM 1312 C C . GLN A 1 173 ? 7.635 6.505 9.860 1.00 41.88 173 GLN A C 1
ATOM 1314 O O . GLN A 1 173 ? 8.388 5.636 9.431 1.00 41.88 173 GLN A O 1
ATOM 1319 N N . ARG A 1 174 ? 8.017 7.354 10.824 1.00 41.38 174 ARG A N 1
ATOM 1320 C CA . ARG A 1 174 ? 9.186 7.125 11.683 1.00 41.38 174 ARG A CA 1
ATOM 1321 C C . ARG A 1 174 ? 8.920 5.879 12.534 1.00 41.38 174 ARG A C 1
ATOM 1323 O O . ARG A 1 174 ? 8.386 5.978 13.640 1.00 41.38 174 ARG A O 1
ATOM 1330 N N . VAL A 1 175 ? 9.244 4.701 12.006 1.00 43.62 175 VAL A N 1
ATOM 1331 C CA . VAL A 1 175 ? 9.097 3.434 12.732 1.00 43.62 175 VAL A CA 1
ATOM 1332 C C . VAL A 1 175 ? 10.260 3.311 13.715 1.00 43.62 175 VAL A C 1
ATOM 1334 O O . VAL A 1 175 ? 11.399 3.041 13.343 1.00 43.62 175 VAL A O 1
ATOM 1337 N N . GLY A 1 176 ? 9.972 3.620 14.978 1.00 37.81 176 GLY A N 1
ATOM 1338 C CA . GLY A 1 176 ? 10.907 3.539 16.090 1.00 37.81 176 GLY A CA 1
ATOM 1339 C C . GLY A 1 176 ? 10.697 2.286 16.941 1.00 37.81 176 GLY A C 1
ATOM 1340 O O . GLY A 1 176 ? 9.565 1.960 17.282 1.00 37.81 176 GLY A O 1
ATOM 1341 N N . VAL A 1 177 ? 11.838 1.725 17.359 1.00 42.53 177 VAL A N 1
ATOM 1342 C CA . VAL A 1 177 ? 12.089 0.791 18.474 1.00 42.53 177 VAL A CA 1
ATOM 1343 C C . VAL A 1 177 ? 11.798 -0.697 18.212 1.00 42.53 177 VAL A C 1
ATOM 1345 O O . VAL A 1 177 ? 10.686 -1.107 17.893 1.00 42.53 177 VAL A O 1
ATOM 1348 N N . TYR A 1 178 ? 12.835 -1.521 18.420 1.00 41.28 178 TYR A N 1
ATOM 1349 C CA . TYR A 1 178 ? 12.748 -2.977 18.579 1.00 41.28 178 TYR A CA 1
ATOM 1350 C C . TYR A 1 178 ? 11.601 -3.332 19.547 1.00 41.28 178 TYR A C 1
ATOM 1352 O O . TYR A 1 178 ? 11.708 -3.063 20.741 1.00 41.28 178 TYR A O 1
ATOM 1360 N N . GLY A 1 179 ? 10.515 -3.935 19.047 1.00 50.97 179 GLY A N 1
ATOM 1361 C CA . GLY A 1 179 ? 9.410 -4.446 19.874 1.00 50.97 179 GLY A CA 1
ATOM 1362 C C . GLY A 1 179 ? 8.006 -3.931 19.535 1.00 50.97 179 GLY A C 1
ATOM 1363 O O . GLY A 1 179 ? 7.041 -4.557 19.971 1.00 50.97 179 GLY A O 1
ATOM 1364 N N . ASP A 1 180 ? 7.864 -2.865 18.741 1.00 56.56 180 ASP A N 1
ATOM 1365 C CA . ASP A 1 180 ? 6.549 -2.440 18.236 1.00 56.56 180 ASP A CA 1
ATOM 1366 C C . ASP A 1 180 ? 6.068 -3.416 17.141 1.00 56.56 180 ASP A C 1
ATOM 1368 O O . ASP A 1 180 ? 6.768 -3.682 16.160 1.00 56.56 180 ASP A O 1
ATOM 1372 N N . ARG A 1 181 ? 4.867 -3.976 17.321 1.00 74.50 181 ARG A N 1
ATOM 1373 C CA . ARG A 1 181 ? 4.196 -4.846 16.343 1.00 74.50 181 ARG A CA 1
ATOM 1374 C C . ARG A 1 181 ? 3.168 -4.023 15.575 1.00 74.50 181 ARG A C 1
ATOM 1376 O O . ARG A 1 181 ? 2.584 -3.100 16.142 1.00 74.50 181 ARG A O 1
ATOM 1383 N N . THR A 1 182 ? 2.931 -4.325 14.306 1.00 78.38 182 THR A N 1
ATOM 1384 C CA . THR A 1 182 ? 1.954 -3.590 13.487 1.00 78.38 182 THR A CA 1
ATOM 1385 C C . THR A 1 182 ? 0.939 -4.536 12.864 1.00 78.38 182 THR A C 1
ATOM 1387 O O . THR A 1 182 ? 1.195 -5.724 12.676 1.00 78.38 182 THR A O 1
ATOM 1390 N N . VAL A 1 183 ? -0.246 -3.994 12.602 1.00 83.62 183 VAL A N 1
ATOM 1391 C CA . VAL A 1 183 ? -1.353 -4.667 11.923 1.00 83.62 183 VAL A CA 1
ATOM 1392 C C . VAL A 1 183 ? -1.807 -3.764 10.783 1.00 83.62 183 VAL A C 1
ATOM 1394 O O . VAL A 1 183 ? -2.043 -2.572 11.003 1.00 83.62 183 VAL A O 1
ATOM 1397 N N . LYS A 1 184 ? -1.926 -4.303 9.568 1.00 86.25 184 LYS A N 1
ATOM 1398 C CA . LYS A 1 184 ? -2.286 -3.518 8.385 1.00 86.25 184 LYS A CA 1
ATOM 1399 C C . LYS A 1 184 ? -3.799 -3.350 8.284 1.00 86.25 184 LYS A C 1
ATOM 1401 O O . LYS A 1 184 ? -4.533 -4.336 8.259 1.00 86.25 184 LYS A O 1
ATOM 1406 N N . ILE A 1 185 ? -4.253 -2.109 8.145 1.00 88.25 185 ILE A N 1
ATOM 1407 C CA . ILE A 1 185 ? -5.652 -1.739 7.927 1.00 88.25 185 ILE A CA 1
ATOM 1408 C C . ILE A 1 185 ? -5.822 -1.231 6.494 1.00 88.25 185 ILE A C 1
ATOM 1410 O O . ILE A 1 185 ? -5.040 -0.407 6.024 1.00 88.25 185 ILE A O 1
ATOM 1414 N N . THR A 1 186 ? -6.848 -1.735 5.813 1.00 90.50 186 THR A N 1
ATOM 1415 C CA . THR A 1 186 ? -7.272 -1.319 4.464 1.00 90.50 186 THR A CA 1
ATOM 1416 C C . THR A 1 186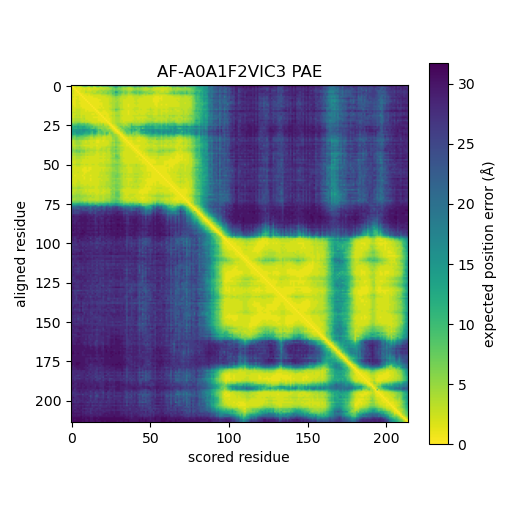 ? -8.797 -1.271 4.402 1.00 90.50 186 THR A C 1
ATOM 1418 O O . THR A 1 186 ? -9.463 -1.926 5.200 1.00 90.50 186 THR A O 1
ATOM 1421 N N . VAL A 1 187 ? -9.360 -0.530 3.455 1.00 92.62 187 VAL A N 1
ATOM 1422 C CA . VAL A 1 187 ? -10.789 -0.515 3.130 1.00 92.62 187 VAL A CA 1
ATOM 1423 C C . VAL A 1 187 ? -10.960 -1.052 1.718 1.00 92.62 187 VAL A C 1
ATOM 1425 O O . VAL A 1 187 ? -10.202 -0.704 0.817 1.00 92.62 187 VAL A O 1
ATOM 1428 N N . PHE A 1 188 ? -11.937 -1.932 1.530 1.00 89.25 188 PHE A N 1
ATOM 1429 C CA . PHE A 1 188 ? -12.312 -2.460 0.226 1.00 89.25 188 PHE A CA 1
ATOM 1430 C C . PHE A 1 188 ? -13.752 -2.078 -0.100 1.00 89.25 188 PHE A C 1
ATOM 1432 O O . PHE A 1 188 ? -14.640 -2.320 0.715 1.00 89.25 188 PHE A O 1
ATOM 1439 N N . THR A 1 189 ? -13.970 -1.570 -1.307 1.00 86.19 189 THR A N 1
ATOM 1440 C CA . THR A 1 189 ? -15.291 -1.264 -1.874 1.00 86.19 189 THR A CA 1
ATOM 1441 C C . THR A 1 189 ? -15.508 -2.129 -3.123 1.00 86.19 189 THR A C 1
ATOM 1443 O O . THR A 1 189 ? -14.556 -2.352 -3.876 1.00 86.19 189 THR A O 1
ATOM 1446 N N . GLY A 1 190 ? -16.702 -2.708 -3.300 1.00 76.75 190 GLY A N 1
ATOM 1447 C CA . GLY A 1 190 ? -16.956 -3.737 -4.317 1.00 76.75 190 GLY A CA 1
ATOM 1448 C C . GLY A 1 190 ? -17.259 -3.184 -5.724 1.00 76.75 190 GLY A C 1
ATOM 1449 O O . GLY A 1 190 ? -17.872 -2.131 -5.826 1.00 76.75 190 GLY A O 1
ATOM 1450 N N . PRO A 1 191 ? -16.927 -3.907 -6.822 1.00 66.25 191 PRO A N 1
ATOM 1451 C CA . PRO A 1 191 ? -17.221 -3.464 -8.198 1.00 66.25 191 PRO A CA 1
ATOM 1452 C C . PRO A 1 191 ? -18.726 -3.217 -8.445 1.00 66.25 191 PRO A C 1
ATOM 1454 O O . PRO A 1 191 ? -19.539 -3.937 -7.859 1.00 66.25 191 PRO A O 1
ATOM 1457 N N . PRO A 1 192 ? -19.143 -2.319 -9.370 1.00 59.06 192 PRO A N 1
ATOM 1458 C CA . PRO A 1 192 ? -18.365 -1.653 -10.428 1.00 59.06 192 PRO A CA 1
ATOM 1459 C C . PRO A 1 192 ? -17.611 -0.383 -9.997 1.00 59.06 192 PRO A C 1
ATOM 1461 O O . PRO A 1 192 ? -16.821 0.123 -10.792 1.00 59.06 192 PRO A O 1
ATOM 1464 N N . ASP A 1 193 ? -17.832 0.092 -8.771 1.00 67.75 193 ASP A N 1
ATOM 1465 C CA . ASP A 1 193 ? -17.265 1.325 -8.216 1.00 67.75 193 ASP A CA 1
ATOM 1466 C C . ASP A 1 193 ? -16.230 1.012 -7.107 1.00 67.75 193 ASP A C 1
ATOM 1468 O O . ASP A 1 193 ? -16.275 -0.039 -6.479 1.00 67.75 193 ASP A O 1
ATOM 1472 N N . GLY A 1 194 ? -15.276 1.908 -6.833 1.00 67.88 194 GLY A N 1
ATOM 1473 C CA . GLY A 1 194 ? -14.329 1.750 -5.717 1.00 67.88 194 GLY A CA 1
ATOM 1474 C C . GLY A 1 194 ? -13.072 0.915 -6.014 1.00 67.88 194 GLY A C 1
ATOM 1475 O O . GLY A 1 194 ? -12.578 0.880 -7.137 1.00 67.88 194 GLY A O 1
ATOM 1476 N N . GLY A 1 195 ? -12.491 0.305 -4.977 1.00 81.38 195 GLY A N 1
ATOM 1477 C CA . GLY A 1 195 ? -11.189 -0.364 -5.040 1.00 81.38 195 GLY A CA 1
ATOM 1478 C C . GLY A 1 195 ? -10.643 -0.710 -3.654 1.00 81.38 195 GLY A C 1
ATOM 1479 O O . GLY A 1 195 ? -11.379 -0.699 -2.664 1.00 81.38 195 GLY A O 1
ATOM 1480 N N . LEU A 1 196 ? -9.352 -1.040 -3.581 1.00 83.31 196 LEU A N 1
ATOM 1481 C CA . LEU A 1 196 ? -8.636 -1.193 -2.314 1.00 83.31 196 LEU A CA 1
ATOM 1482 C C . LEU A 1 196 ? -7.992 0.145 -1.942 1.00 83.31 196 LEU A C 1
ATOM 1484 O O . LEU A 1 196 ? -7.349 0.763 -2.782 1.00 83.31 196 LEU A O 1
ATOM 1488 N N . SER A 1 197 ? -8.129 0.565 -0.690 1.00 84.75 197 SER A N 1
ATOM 1489 C CA . SER A 1 197 ? -7.503 1.795 -0.214 1.00 84.75 197 SER A CA 1
ATOM 1490 C C . SER A 1 197 ? -5.984 1.690 -0.063 1.00 84.75 197 SER A C 1
ATOM 1492 O O . SER A 1 197 ? -5.399 0.601 -0.032 1.00 84.75 197 SER A O 1
ATOM 1494 N N . ASN A 1 198 ? -5.350 2.836 0.197 1.00 83.44 198 ASN A N 1
ATOM 1495 C CA . ASN A 1 198 ? -4.052 2.882 0.871 1.00 83.44 198 ASN A CA 1
ATOM 1496 C C . ASN A 1 198 ? -4.070 2.085 2.198 1.00 83.44 198 ASN A C 1
ATOM 1498 O O . ASN A 1 198 ? -5.118 1.777 2.772 1.00 83.44 198 ASN A O 1
ATOM 1502 N N . SER A 1 199 ? -2.884 1.733 2.695 1.00 84.19 199 SER A N 1
ATOM 1503 C CA . SER A 1 199 ? -2.726 0.972 3.939 1.00 84.19 199 SER A CA 1
ATOM 1504 C C . SER A 1 199 ? -2.311 1.869 5.103 1.00 84.19 199 SER A C 1
ATOM 1506 O O . SER A 1 199 ? -1.364 2.645 4.979 1.00 84.19 199 SER A O 1
ATOM 1508 N N . VAL A 1 200 ? -2.959 1.703 6.257 1.00 84.62 200 VAL A N 1
ATOM 1509 C CA . VAL A 1 200 ? -2.585 2.366 7.516 1.00 84.62 200 VAL A CA 1
ATOM 1510 C C . VAL A 1 200 ? -2.269 1.316 8.576 1.00 84.62 200 VAL A C 1
ATOM 1512 O O . VAL A 1 200 ? -2.971 0.318 8.708 1.00 84.62 200 VAL A O 1
ATOM 1515 N N . SER A 1 201 ? -1.200 1.532 9.339 1.00 84.69 201 SER A N 1
ATOM 1516 C CA . SER A 1 201 ? -0.758 0.592 10.371 1.00 84.69 201 SER A CA 1
ATOM 1517 C C . SER A 1 201 ? -1.368 0.924 11.731 1.00 84.69 201 SER A C 1
ATOM 1519 O O . SER A 1 201 ? -1.136 2.007 12.273 1.00 84.69 201 SER A O 1
ATOM 1521 N N . LEU A 1 202 ? -2.075 -0.036 12.327 1.00 85.25 202 LEU A N 1
ATOM 1522 C CA . LEU A 1 202 ? -2.390 -0.032 13.752 1.00 85.25 202 LEU A CA 1
ATOM 1523 C C . LEU A 1 202 ? -1.159 -0.509 14.524 1.00 85.25 202 LEU A C 1
ATOM 1525 O O . LEU A 1 202 ? -0.676 -1.623 14.313 1.00 85.25 202 LEU A O 1
ATOM 1529 N N . LYS A 1 203 ? -0.660 0.315 15.444 1.00 86.00 203 LYS A N 1
ATOM 1530 C CA . LYS A 1 203 ? 0.494 -0.045 16.271 1.00 86.00 203 LYS A CA 1
ATOM 1531 C C . LYS A 1 203 ? 0.056 -0.811 17.519 1.00 86.00 203 LYS A C 1
ATOM 1533 O O . LYS A 1 203 ? -0.745 -0.320 18.310 1.00 86.00 203 LYS A O 1
ATOM 1538 N N . VAL A 1 204 ? 0.638 -1.981 17.733 1.00 83.81 204 VAL A N 1
ATOM 1539 C CA . VAL A 1 204 ? 0.432 -2.829 18.907 1.00 83.81 204 VAL A CA 1
ATOM 1540 C C . VAL A 1 204 ? 1.665 -2.735 19.800 1.00 83.81 204 VAL A C 1
ATOM 1542 O O . VAL A 1 204 ? 2.750 -3.210 19.462 1.00 83.81 204 VAL A O 1
ATOM 1545 N N . MET A 1 205 ? 1.495 -2.084 20.945 1.00 78.75 205 MET A N 1
ATOM 1546 C CA . MET A 1 205 ? 2.539 -1.923 21.950 1.00 78.75 205 MET A CA 1
ATOM 1547 C C . MET A 1 205 ? 2.641 -3.174 22.810 1.00 78.75 205 MET A C 1
ATOM 1549 O O . MET A 1 205 ? 1.628 -3.671 23.299 1.00 78.75 205 MET A O 1
ATOM 1553 N N . ALA A 1 206 ? 3.858 -3.643 23.065 1.00 71.50 206 ALA A N 1
ATOM 1554 C CA . ALA A 1 206 ? 4.062 -4.738 24.000 1.00 71.50 206 ALA A CA 1
ATOM 1555 C C . ALA A 1 206 ? 3.540 -4.372 25.402 1.00 71.50 206 ALA A C 1
ATOM 1557 O O . ALA A 1 206 ? 3.698 -3.239 25.865 1.00 71.50 206 ALA A O 1
ATOM 1558 N N . LYS A 1 207 ? 2.950 -5.345 26.106 1.00 72.44 207 LYS A N 1
ATOM 1559 C CA . LYS A 1 207 ? 2.350 -5.135 27.439 1.00 72.44 207 LYS A CA 1
ATOM 1560 C C . LYS A 1 207 ? 3.345 -4.613 28.488 1.00 72.44 207 LYS A C 1
ATOM 1562 O O . LYS A 1 207 ? 2.959 -3.925 29.425 1.00 72.44 207 LYS A O 1
ATOM 1567 N N . TRP A 1 208 ? 4.632 -4.925 28.341 1.00 63.38 208 TRP A N 1
ATOM 1568 C CA . TRP A 1 208 ? 5.679 -4.420 29.234 1.00 63.38 208 TRP A CA 1
ATOM 1569 C C . TRP A 1 208 ? 6.051 -2.954 28.954 1.00 63.38 208 TRP A C 1
ATOM 1571 O O . TRP A 1 208 ? 6.507 -2.277 29.865 1.00 63.38 208 TRP A O 1
ATOM 1581 N N . LEU A 1 209 ? 5.780 -2.438 27.747 1.00 65.75 209 LEU A N 1
ATOM 1582 C CA . LEU A 1 209 ? 5.989 -1.030 27.381 1.00 65.75 209 LEU A CA 1
ATOM 1583 C C . LEU A 1 209 ? 4.849 -0.109 27.847 1.00 65.75 209 LEU A C 1
ATOM 1585 O O . LEU A 1 209 ? 5.043 1.097 27.970 1.00 65.75 209 LEU A O 1
ATOM 1589 N N . SER A 1 210 ? 3.640 -0.639 28.068 1.00 62.28 210 SER A N 1
ATOM 1590 C CA . SER A 1 210 ? 2.482 0.177 28.466 1.00 62.28 210 SER A CA 1
ATOM 1591 C C . SER A 1 210 ? 2.504 0.614 29.935 1.00 62.28 210 SER A C 1
ATOM 1593 O O . SER A 1 210 ? 1.707 1.467 30.316 1.00 62.28 210 SER A O 1
ATOM 1595 N N . ASN A 1 211 ? 3.394 0.042 30.754 1.00 57.88 211 ASN A N 1
ATOM 1596 C CA . ASN A 1 211 ? 3.412 0.229 32.208 1.00 57.88 211 ASN A CA 1
ATOM 1597 C C . ASN A 1 211 ? 4.394 1.309 32.710 1.00 57.88 211 ASN A C 1
ATOM 1599 O O . ASN A 1 211 ? 4.377 1.612 33.900 1.00 57.88 211 ASN A O 1
ATOM 1603 N N . ASP A 1 212 ? 5.189 1.939 31.840 1.00 50.94 212 ASP A N 1
ATOM 1604 C CA . ASP A 1 212 ? 6.223 2.918 32.236 1.00 50.94 212 ASP A CA 1
ATOM 1605 C C . ASP A 1 212 ? 5.722 4.372 32.359 1.00 50.94 212 ASP A C 1
ATOM 1607 O O . ASP A 1 212 ? 6.450 5.329 32.105 1.00 50.94 212 ASP A O 1
ATOM 1611 N N . LYS A 1 213 ? 4.474 4.578 32.796 1.00 42.12 213 LYS A N 1
ATOM 1612 C CA . LYS A 1 213 ? 4.014 5.900 33.256 1.00 42.12 213 LYS A CA 1
ATOM 1613 C C . LYS A 1 213 ? 3.841 5.901 34.776 1.00 42.12 213 LYS A C 1
ATOM 1615 O O . LYS A 1 213 ? 2.769 5.572 35.279 1.00 42.12 213 LYS A O 1
ATOM 1620 N N . LYS A 1 214 ? 4.908 6.286 35.481 1.00 35.19 214 LYS A N 1
ATOM 1621 C CA . LYS A 1 214 ? 4.822 7.036 36.742 1.00 35.19 214 LYS A CA 1
ATOM 1622 C C . LYS A 1 214 ? 5.064 8.508 36.448 1.00 35.19 214 LYS A C 1
ATOM 1624 O O . LYS A 1 214 ? 5.928 8.780 35.587 1.00 35.19 214 LYS A O 1
#

pLDDT: mean 78.44, std 18.38, range [35.19, 98.12]

Radius of gyration: 23.51 Å; Cα contacts (8 Å, |Δi|>4): 370; chains: 1; bounding box: 52×37×67 Å

Mean predicted aligned error: 17.11 Å

Nearest PDB structures (foldseek):
  3mqi-assembly2_C-2  TM=7.635E-01  e=2.027E-04  Homo sapiens
  3muj-assembly1_B  TM=6.795E-01  e=3.613E-04  Homo sapiens
  3mlp-assembly2_F  TM=6.740E-01  e=5.415E-04  Mus musculus
  3mlp-assembly1_A  TM=7.257E-01  e=2.732E-03  Mus musculus
  1ttu-assembly1_A  TM=6.357E-01  e=2.046E-03  Caenorhabditis elegans

Secondary structure (DSSP, 8-state):
-TGGGT--HHHHHHHHTHHHHHHHHHTSSS-PPPSSSS-STTS---EEEESS-TTT-GGGGG-EEEEEETTEEEP-S--S----S----------PPPPEEEEEESSEEETT--SEEEEEEEES--TT-EEEETTEE--EEEEETTEEEEEE-HHHHHTPEE-S----SSS-----STT-EEEEEEEE--TTS--BPPPEEEEEE-TTTTT---

Solvent-accessible surface area (backbone atoms only — not comparable to full-atom values): 12605 Å² total; per-residue (Å²): 112,60,49,81,70,70,40,50,42,62,54,42,52,37,57,76,25,34,53,55,31,43,60,72,28,60,80,44,98,64,74,52,84,53,43,48,48,52,95,53,92,90,33,52,45,62,46,77,42,56,78,45,65,36,74,86,40,58,74,28,69,73,43,61,71,45,38,29,52,81,70,39,77,51,88,89,70,89,68,91,79,78,66,95,59,80,82,63,85,77,68,82,70,79,85,57,57,53,24,40,69,77,47,54,41,69,47,62,49,51,47,72,44,68,64,45,77,33,43,40,32,39,41,56,45,47,84,71,37,33,40,19,49,77,79,45,78,38,63,48,45,60,74,49,48,40,34,38,38,31,50,46,53,31,68,59,54,64,62,39,44,63,67,82,80,75,93,58,96,62,90,88,72,87,85,71,67,9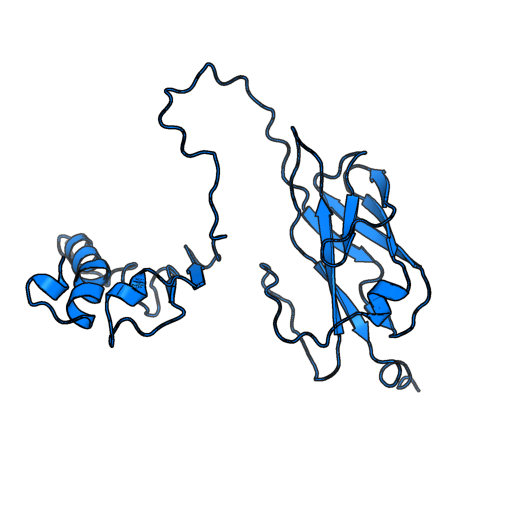8,67,48,15,41,40,48,36,33,40,39,32,62,84,99,47,47,32,69,26,57,70,48,68,37,36,33,36,42,64,80,69,74,66,79,76,128